Protein AF-0000000074539213 (afdb_homodimer)

Nearest PDB structures (foldseek):
  5j7n-assembly1_A  TM=8.315E-01  e=1.040E-08  Xylella fastidiosa 9a5c
  3guf-assembly1_B  TM=8.789E-01  e=8.972E-08  Xanthomonas citri
  1shs-assembly1_A  TM=7.987E-01  e=1.273E-06  Methanocaldococcus jannaschii
  5ds1-assembly1_A-2  TM=7.779E-01  e=3.774E-07  Pisum sativum
  6ewn-assembly2_B  TM=7.941E-01  e=5.356E-06  Thermostichus vulcanus

Organism: Archaeoglobus fulgidus (strain ATCC 49558 / DSM 4304 / JCM 9628 / NBRC 100126 / VC-16) (NCBI:txid224325)

Sequence (280 aa):
MGMLIDPFEELRRMQERFNRLLEEFGRFPEVKEFRVTMPVDVIDEGEQIRVVADLPGFSKEDLEIYFEDGDLVIKAEKKEEFEEKKGEYLRRERRMGKVYRRIALPAGLDIDAVKAKYNNGVLEITIPKLKKDRKAVQIEMGMLIDPFEELRRMQERFNRLLEEFGRFPEVKEFRVTMPVDVIDEGEQIRVVADLPGFSKEDLEIYFEDGDLVIKAEKKEEFEEKKGEYLRRERRMGKVYRRIALPAGLDIDAVKAKYNNGVLEITIPKLKKDRKAVQIE

Foldseek 3Di:
DPPPPPVVVVVVVVVVVVVVVVVVCVVPVVCPPVPVQKDWDWDDPPFKIKIKIFAPPFDPVQWDWDDDPQKTKIKGADPDDPPPPDDDDPDDDHDDGIDIDIGHDDPQWDVVPKDWDDDNRMIMIMIGGHDPPPPPPPDD/DPPPPPVVVVVVVVVVVVVVVVVVCVVPVVCPPVPVQKDWDWDDPPFKIKIKIFAAPFDPVQWDWDDDPQKTKIKGADPDDPPPPDDDDPDDDHDDGIDIDIGHDDPQWDPVPKDWDDDNRMIMIMIGGHDPPPPPPPDD

Structure (mmCIF, N/CA/C/O backbone):
data_AF-0000000074539213-model_v1
#
loop_
_entity.id
_entity.type
_entity.pdbx_description
1 polymer 'Small heat shock protein (Hsp20-2)'
#
loop_
_atom_site.group_PDB
_atom_site.id
_atom_site.type_symbol
_atom_site.label_atom_id
_atom_site.label_alt_id
_atom_site.label_comp_id
_atom_site.label_asym_id
_atom_site.label_entity_id
_atom_site.label_seq_id
_atom_site.pdbx_PDB_ins_code
_atom_site.Cartn_x
_atom_site.Cartn_y
_atom_site.Cartn_z
_atom_site.occupancy
_atom_site.B_iso_or_equiv
_atom_site.auth_seq_id
_atom_site.auth_comp_id
_atom_site.auth_asym_id
_atom_site.auth_atom_id
_atom_site.pdbx_PDB_model_num
ATOM 1 N N . MET A 1 1 ? 7.098 42.688 6.418 1 35.53 1 MET A N 1
ATOM 2 C CA . MET A 1 1 ? 8.055 42.156 7.391 1 35.53 1 MET A CA 1
ATOM 3 C C . MET A 1 1 ? 8.203 40.656 7.23 1 35.53 1 MET A C 1
ATOM 5 O O . MET A 1 1 ? 7.219 39.906 7.31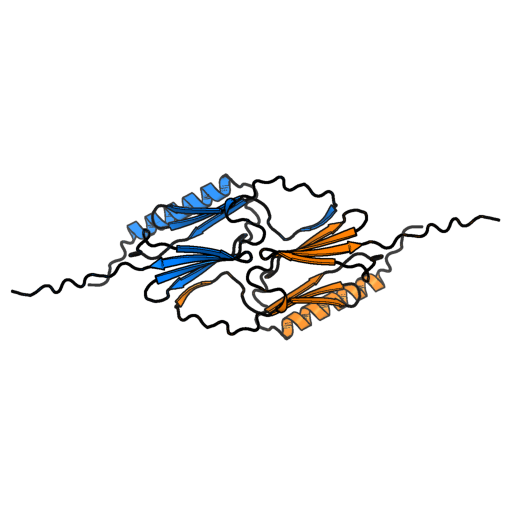2 1 35.53 1 MET A O 1
ATOM 9 N N . GLY A 1 2 ? 9.141 40.062 6.465 1 44.94 2 GLY A N 1
ATOM 10 C CA . GLY A 1 2 ? 9.398 38.719 5.93 1 44.94 2 GLY A CA 1
ATOM 11 C C . GLY A 1 2 ? 9.547 37.688 7.004 1 44.94 2 GLY A C 1
ATOM 12 O O . GLY A 1 2 ? 10.117 37.938 8.062 1 44.94 2 GLY A O 1
ATOM 13 N N . MET A 1 3 ? 8.539 36.906 7.328 1 47.91 3 MET A N 1
ATOM 14 C CA . MET A 1 3 ? 8.625 35.938 8.406 1 47.91 3 MET A CA 1
ATOM 15 C C . MET A 1 3 ? 10.023 35.344 8.477 1 47.91 3 MET A C 1
ATOM 17 O O . MET A 1 3 ? 10.484 34.719 7.523 1 47.91 3 MET A O 1
ATOM 21 N N . LEU A 1 4 ? 10.953 36.031 9.086 1 52.88 4 LEU A N 1
ATOM 22 C CA . LEU A 1 4 ? 12.336 35.656 9.359 1 52.88 4 LEU A CA 1
ATOM 23 C C . LEU A 1 4 ? 12.414 34.25 9.969 1 52.88 4 LEU A C 1
ATOM 25 O O . LEU A 1 4 ? 11.859 34 11.039 1 52.88 4 LEU A O 1
ATOM 29 N N . ILE A 1 5 ? 12.422 33.281 9.164 1 59.69 5 ILE A N 1
ATOM 30 C CA . ILE A 1 5 ? 12.672 31.906 9.562 1 59.69 5 ILE A CA 1
ATOM 31 C C . ILE A 1 5 ? 13.945 31.828 10.406 1 59.69 5 ILE A C 1
ATOM 33 O O . ILE A 1 5 ? 14.992 32.344 9.992 1 59.69 5 ILE A O 1
ATOM 37 N N . ASP A 1 6 ? 13.828 31.812 11.734 1 65.38 6 ASP A N 1
ATOM 38 C CA . ASP A 1 6 ? 14.93 31.609 12.664 1 65.38 6 ASP A CA 1
ATOM 39 C C . ASP A 1 6 ? 15.75 30.375 12.305 1 65.38 6 ASP A C 1
ATOM 41 O O . ASP A 1 6 ? 15.258 29.25 12.406 1 65.38 6 ASP A O 1
ATOM 45 N N . PRO A 1 7 ? 16.859 30.688 11.617 1 73.69 7 PRO A N 1
ATOM 46 C CA . PRO A 1 7 ? 17.688 29.594 11.125 1 73.69 7 PRO A CA 1
ATOM 47 C C . PRO A 1 7 ? 18.062 28.594 12.219 1 73.69 7 PRO A C 1
ATOM 49 O O . PRO A 1 7 ? 18.188 27.391 11.953 1 73.69 7 PRO A O 1
ATOM 52 N N . PHE A 1 8 ? 18.219 29.109 13.383 1 71.31 8 PHE A N 1
ATOM 53 C CA . PHE A 1 8 ? 18.562 28.234 14.484 1 71.31 8 PHE A CA 1
ATOM 54 C C . PHE A 1 8 ? 17.391 27.312 14.852 1 71.31 8 PHE A C 1
ATOM 56 O O . PHE A 1 8 ? 17.594 26.156 15.211 1 71.31 8 PHE A O 1
ATOM 63 N N . GLU A 1 9 ? 16.203 27.859 14.742 1 71.56 9 GLU A N 1
ATOM 64 C CA . GLU A 1 9 ? 15.016 27.031 15 1 71.56 9 GLU A CA 1
ATOM 65 C C . GLU A 1 9 ? 14.844 25.969 13.922 1 71.56 9 GLU A C 1
ATOM 67 O O . GLU A 1 9 ? 14.477 24.828 14.219 1 71.56 9 GLU A O 1
ATOM 72 N N . GLU A 1 10 ? 15.227 26.375 12.789 1 66.25 10 GLU A N 1
ATOM 73 C CA . GLU A 1 10 ? 15.148 25.422 11.695 1 66.25 10 GLU A CA 1
ATOM 74 C C . GLU A 1 10 ? 16.203 24.328 11.836 1 66.25 10 GLU A C 1
ATOM 76 O O . GLU A 1 10 ? 15.938 23.156 11.578 1 66.25 10 GLU A O 1
ATOM 81 N N . LEU A 1 11 ? 17.344 24.766 12.25 1 70.62 11 LEU A N 1
ATOM 82 C CA . LEU A 1 11 ? 18.422 23.828 12.484 1 70.62 11 LEU A CA 1
ATOM 83 C C . LEU A 1 11 ? 18.062 22.875 13.617 1 70.62 11 LEU A C 1
ATOM 85 O O . LEU A 1 11 ? 18.328 21.672 13.523 1 70.62 11 LEU A O 1
ATOM 89 N N . ARG A 1 12 ? 17.531 23.422 14.672 1 72.75 12 ARG A N 1
ATOM 90 C CA . ARG A 1 12 ? 17.094 22.594 15.797 1 72.75 12 ARG A CA 1
ATOM 91 C C . ARG A 1 12 ? 16.031 21.594 15.375 1 72.75 12 ARG A C 1
ATOM 93 O O . ARG A 1 12 ? 16.094 20.422 15.75 1 72.75 12 ARG A O 1
ATOM 100 N N . ARG A 1 13 ? 15.172 22.047 14.562 1 68.81 13 ARG A N 1
ATOM 101 C CA . ARG A 1 13 ? 14.109 21.172 14.07 1 68.81 13 ARG A CA 1
ATOM 102 C C . ARG A 1 13 ? 14.672 20.078 13.188 1 68.81 13 ARG A C 1
ATOM 104 O O . ARG A 1 13 ? 14.242 18.922 13.258 1 68.81 13 ARG A O 1
ATOM 111 N N . MET A 1 14 ? 15.68 20.453 12.453 1 66.38 14 MET A N 1
ATOM 112 C CA . MET A 1 14 ? 16.344 19.484 11.594 1 66.38 14 MET A CA 1
ATOM 113 C C . MET A 1 14 ? 17.094 18.438 12.422 1 66.38 14 MET A C 1
ATOM 115 O O . MET A 1 14 ? 17.031 17.25 12.133 1 66.38 14 MET A O 1
ATOM 119 N N . GLN A 1 15 ? 17.797 18.859 13.383 1 72.62 15 GLN A N 1
ATOM 120 C CA . GLN A 1 15 ? 18.531 17.969 14.266 1 72.62 15 GLN A CA 1
ATOM 121 C C . GLN A 1 15 ? 17.578 17.016 15 1 72.62 15 GLN A C 1
ATOM 123 O O . GLN A 1 15 ? 17.875 15.836 15.156 1 72.62 15 GLN A O 1
ATOM 128 N N . GLU A 1 16 ? 16.562 17.547 15.469 1 69.5 16 GLU A N 1
ATOM 129 C CA . GLU A 1 16 ? 15.562 16.719 16.141 1 69.5 16 GLU A CA 1
ATOM 130 C C . GLU A 1 16 ? 14.984 15.664 15.203 1 69.5 16 GLU A C 1
ATOM 132 O O . GLU A 1 16 ? 14.773 14.523 15.602 1 69.5 16 GLU A O 1
ATOM 137 N N . ARG A 1 17 ? 14.859 16.203 14.023 1 62.66 17 ARG A N 1
ATOM 138 C CA . ARG A 1 17 ? 14.391 15.258 13.016 1 62.66 17 ARG A CA 1
ATOM 139 C C . ARG A 1 17 ? 15.422 14.164 12.758 1 62.66 17 ARG A C 1
ATOM 141 O O . ARG A 1 17 ? 15.07 12.992 12.617 1 62.66 17 ARG A O 1
ATOM 148 N N . PHE A 1 18 ? 16.609 14.633 12.727 1 64.19 18 PHE A N 1
ATOM 149 C CA . PHE A 1 18 ? 17.719 13.695 12.516 1 64.19 18 PHE A CA 1
ATOM 150 C C . PHE A 1 18 ? 17.828 12.719 13.68 1 64.19 18 PHE A C 1
ATOM 152 O O . PHE A 1 18 ? 17.984 11.516 13.477 1 64.19 18 PHE A O 1
ATOM 159 N N . ASN A 1 19 ? 17.797 13.141 14.805 1 64.5 19 ASN A N 1
ATOM 160 C CA . ASN A 1 19 ? 17.859 12.297 15.984 1 64.5 19 ASN A CA 1
ATOM 161 C C . ASN A 1 19 ? 16.719 11.289 16.031 1 64.5 19 ASN A C 1
ATOM 163 O O . ASN A 1 19 ? 16.922 10.133 16.406 1 64.5 19 ASN A O 1
ATOM 167 N N . ARG A 1 20 ? 15.688 11.719 15.703 1 61.44 20 ARG A N 1
ATOM 168 C CA . ARG A 1 20 ? 14.523 10.844 15.672 1 61.44 20 ARG A CA 1
ATOM 169 C C . ARG A 1 20 ? 14.68 9.75 14.617 1 61.44 20 ARG A C 1
ATOM 171 O O . ARG A 1 20 ? 14.328 8.594 14.852 1 61.44 20 ARG A O 1
ATOM 178 N N . LEU A 1 21 ? 15.18 10.25 13.516 1 60.47 21 LEU A N 1
ATOM 179 C CA . LEU A 1 21 ? 15.477 9.289 12.461 1 60.47 21 LEU A CA 1
ATOM 180 C C . LEU A 1 21 ? 16.484 8.242 12.938 1 60.47 21 LEU A C 1
ATOM 182 O O . LEU A 1 21 ? 16.312 7.051 12.688 1 60.47 21 LEU A O 1
ATOM 186 N N . LEU A 1 22 ? 17.453 8.688 13.602 1 63.12 22 LEU A N 1
ATOM 187 C CA . LEU A 1 22 ? 18.469 7.785 14.125 1 63.12 22 LEU A CA 1
ATOM 188 C C . LEU A 1 22 ? 17.875 6.844 15.172 1 63.12 22 LEU A C 1
ATOM 190 O O . LEU A 1 22 ? 18.219 5.66 15.203 1 63.12 22 LEU A O 1
ATOM 194 N N . GLU A 1 23 ? 17.156 7.371 16.016 1 60.91 23 GLU A N 1
ATOM 195 C CA . GLU A 1 23 ? 16.469 6.559 17.031 1 60.91 23 GLU A CA 1
ATOM 196 C C . GLU A 1 23 ? 15.57 5.516 16.375 1 60.91 23 GLU A C 1
ATOM 198 O O . GLU A 1 23 ? 15.492 4.379 16.844 1 60.91 23 GLU A O 1
ATOM 203 N N . GLU A 1 24 ? 14.914 6.016 15.453 1 54.91 24 GLU A N 1
ATOM 204 C CA . GLU A 1 24 ? 14.047 5.113 14.703 1 54.91 24 GLU A CA 1
ATOM 205 C C . GLU A 1 24 ? 14.859 4.047 13.977 1 54.91 24 GLU A C 1
ATOM 207 O O . GLU A 1 24 ? 14.461 2.881 13.93 1 54.91 24 GLU A O 1
ATOM 212 N N . PHE A 1 25 ? 15.93 4.543 13.508 1 56.69 25 PHE A N 1
ATOM 213 C CA . PHE A 1 25 ? 16.859 3.625 12.859 1 56.69 25 PHE A CA 1
ATOM 214 C C . PHE A 1 25 ? 17.438 2.645 13.867 1 56.69 25 PHE A C 1
ATOM 216 O O . PHE A 1 25 ? 17.703 1.488 13.531 1 56.69 25 PHE A O 1
ATOM 223 N N . GLY A 1 26 ? 17.844 3.025 14.938 1 54.72 26 GLY A N 1
ATOM 224 C CA . GLY A 1 26 ? 18.391 2.172 15.977 1 54.72 26 GLY A CA 1
ATOM 225 C C . GLY A 1 26 ? 17.406 1.161 16.516 1 54.72 26 GLY A C 1
ATOM 226 O O . GLY A 1 26 ? 17.781 0.072 16.953 1 54.72 26 GLY A O 1
ATOM 227 N N . ARG A 1 27 ? 16.281 1.523 16.844 1 49.78 27 ARG A N 1
ATOM 228 C CA . ARG A 1 27 ? 15.273 0.641 17.438 1 49.78 27 ARG A CA 1
ATOM 229 C C . ARG A 1 27 ? 14.797 -0.386 16.406 1 49.78 27 ARG A C 1
ATOM 231 O O . ARG A 1 27 ? 14.266 -1.437 16.781 1 49.78 27 ARG A O 1
ATOM 238 N N . PHE A 1 28 ? 14.82 -0.038 15.141 1 44.22 28 PHE A N 1
ATOM 239 C CA . PHE A 1 28 ? 14.5 -1.002 14.094 1 44.22 28 PHE A CA 1
ATOM 240 C C . PHE A 1 28 ? 15.766 -1.434 13.352 1 44.22 28 PHE A C 1
ATOM 242 O O . PHE A 1 28 ? 16.188 -0.775 12.406 1 44.22 28 PHE A O 1
ATOM 249 N N . PRO A 1 29 ? 16.781 -2.016 13.922 1 45.41 29 PRO A N 1
ATOM 250 C CA . PRO A 1 29 ? 18 -2.426 13.227 1 45.41 29 PRO A CA 1
ATOM 251 C C . PRO A 1 29 ? 17.766 -2.764 11.758 1 45.41 29 PRO A C 1
ATOM 253 O O . PRO A 1 29 ? 18.656 -2.588 10.93 1 45.41 29 PRO A O 1
ATOM 256 N N . GLU A 1 30 ? 16.812 -3.639 11.461 1 42.28 30 GLU A N 1
ATOM 257 C CA . GLU A 1 30 ? 16.531 -4.09 10.102 1 42.28 30 GLU A CA 1
ATOM 258 C C . GLU A 1 30 ? 16.094 -2.928 9.211 1 42.28 30 GLU A C 1
ATOM 260 O O . GLU A 1 30 ? 15.453 -3.133 8.18 1 42.28 30 GLU A O 1
ATOM 265 N N . VAL A 1 31 ? 16.281 -1.769 9.531 1 41.34 31 VAL A N 1
ATOM 266 C CA . VAL A 1 31 ? 16.031 -0.526 8.805 1 41.34 31 VAL A CA 1
ATOM 267 C C . VAL A 1 31 ? 16.844 -0.51 7.508 1 41.34 31 VAL A C 1
ATOM 269 O O . VAL A 1 31 ? 16.953 0.529 6.855 1 41.34 31 VAL A O 1
ATOM 272 N N . LYS A 1 32 ? 17.828 -1.316 7.375 1 41.81 32 LYS A N 1
ATOM 273 C CA . LYS A 1 32 ? 18.578 -1.195 6.133 1 41.81 32 LYS A CA 1
ATOM 274 C C . LYS A 1 32 ? 17.672 -0.85 4.961 1 41.81 32 LYS A C 1
ATOM 276 O O . LYS A 1 32 ? 18.047 -0.083 4.074 1 41.81 32 LYS A O 1
ATOM 281 N N . GLU A 1 33 ? 16.766 -1.723 4.535 1 41.16 33 GLU A N 1
ATOM 282 C CA . GLU A 1 33 ? 15.945 -1.521 3.342 1 41.16 33 GLU A CA 1
ATOM 283 C C . GLU A 1 33 ? 14.68 -0.732 3.666 1 41.16 33 GLU A C 1
ATOM 285 O O . GLU A 1 33 ? 13.617 -1.316 3.869 1 41.16 33 GLU A O 1
ATOM 290 N N . PHE A 1 34 ? 14.758 0.286 4.465 1 39.94 34 PHE A N 1
ATOM 291 C CA . PHE A 1 34 ? 13.609 1.104 4.844 1 39.94 34 PHE A CA 1
ATOM 292 C C . PHE A 1 34 ? 12.789 1.482 3.617 1 39.94 34 PHE A C 1
ATOM 294 O O . PHE A 1 34 ? 13.039 2.508 2.984 1 39.94 34 PHE A O 1
ATOM 301 N N . ARG A 1 35 ? 12.57 0.675 2.738 1 47.62 35 ARG A N 1
ATOM 302 C CA . ARG A 1 35 ? 11.594 0.911 1.677 1 47.62 35 ARG A CA 1
ATOM 303 C C . ARG A 1 35 ? 10.305 1.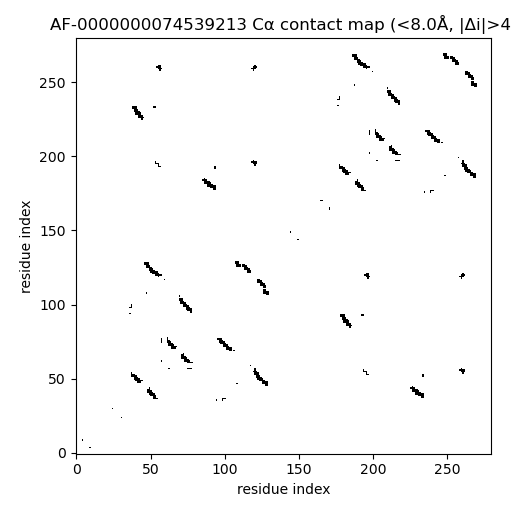492 2.238 1 47.62 35 ARG A C 1
ATOM 305 O O . ARG A 1 35 ? 9.867 1.114 3.33 1 47.62 35 ARG A O 1
ATOM 312 N N . VAL A 1 36 ? 10.102 2.76 2.047 1 49.56 36 VAL A N 1
ATOM 313 C CA . VAL A 1 36 ? 8.891 3.484 2.414 1 49.56 36 VAL A CA 1
ATOM 314 C C . VAL A 1 36 ? 7.703 2.521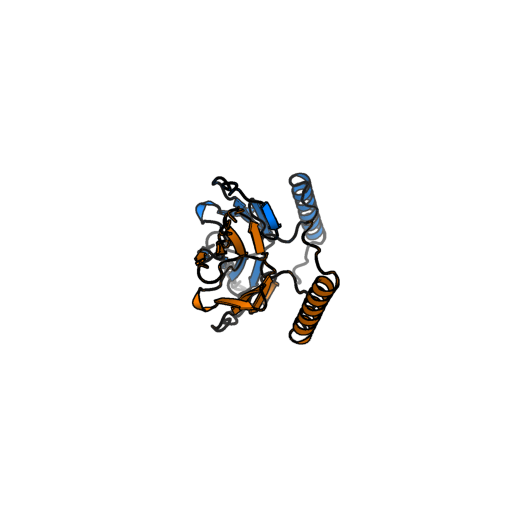 2.465 1 49.56 36 VAL A C 1
ATOM 316 O O . VAL A 1 36 ? 7.289 1.982 1.436 1 49.56 36 VAL A O 1
ATOM 319 N N . THR A 1 37 ? 7.371 2.014 3.721 1 69.62 37 THR A N 1
ATOM 320 C CA . THR A 1 37 ? 6.344 0.994 3.893 1 69.62 37 THR A CA 1
ATOM 321 C C . THR A 1 37 ? 4.949 1.614 3.82 1 69.62 37 THR A C 1
ATOM 323 O O . THR A 1 37 ? 3.982 0.941 3.461 1 69.62 37 THR A O 1
ATOM 326 N N . MET A 1 38 ? 4.863 2.93 4.031 1 89.06 38 MET A N 1
ATOM 327 C CA . MET A 1 38 ? 3.57 3.609 4 1 89.06 38 MET A CA 1
ATOM 328 C C . MET A 1 38 ? 3.648 4.891 3.176 1 89.06 38 MET A C 1
ATOM 330 O O . MET A 1 38 ? 3.955 5.961 3.709 1 89.06 38 MET A O 1
ATOM 334 N N . PRO A 1 39 ? 3.443 4.816 1.859 1 89.5 39 PRO A N 1
ATOM 335 C CA . PRO A 1 39 ? 3.451 6.043 1.057 1 89.5 39 PRO A CA 1
ATOM 336 C C . PRO A 1 39 ? 2.418 7.062 1.529 1 89.5 39 PRO A C 1
ATOM 338 O O . PRO A 1 39 ? 1.282 6.699 1.844 1 89.5 39 PRO A O 1
ATOM 341 N N . VAL A 1 40 ? 2.852 8.398 1.556 1 92.75 40 VAL A N 1
ATOM 342 C CA . VAL A 1 40 ? 1.988 9.445 2.088 1 92.75 40 VAL A CA 1
ATOM 343 C C . VAL A 1 40 ? 1.97 10.641 1.129 1 92.75 40 VAL A C 1
ATOM 345 O O . VAL A 1 40 ? 3.006 11.008 0.573 1 92.75 40 VAL A O 1
ATOM 348 N N . ASP A 1 41 ? 0.764 11.156 0.909 1 93.5 41 ASP A N 1
ATOM 349 C CA . ASP A 1 41 ? 0.603 12.461 0.275 1 93.5 41 ASP A CA 1
ATOM 350 C C . ASP A 1 41 ? 0.199 13.516 1.296 1 93.5 41 ASP A C 1
ATOM 352 O O . ASP A 1 41 ? -0.611 13.258 2.188 1 93.5 41 ASP A O 1
ATOM 356 N N . VAL A 1 42 ? 0.803 14.656 1.265 1 96.12 42 VAL A N 1
ATOM 357 C CA . VAL A 1 42 ? 0.369 15.844 1.996 1 96.12 42 VAL A CA 1
ATOM 358 C C . VAL A 1 42 ? -0.056 16.938 1.013 1 96.12 42 VAL A C 1
ATOM 360 O O . VAL A 1 42 ? 0.747 17.391 0.193 1 96.12 42 VAL A O 1
ATOM 363 N N . ILE A 1 43 ? -1.305 17.359 1.146 1 95.88 43 ILE A N 1
ATOM 364 C CA . ILE A 1 43 ? -1.88 18.266 0.154 1 95.88 43 ILE A CA 1
ATOM 365 C C . ILE A 1 43 ? -2.441 19.5 0.847 1 95.88 43 ILE A C 1
ATOM 367 O O . ILE A 1 43 ? -3.238 19.391 1.781 1 95.88 43 ILE A O 1
ATOM 371 N N . ASP A 1 44 ? -1.982 20.672 0.454 1 96.5 44 ASP A N 1
ATOM 372 C CA . ASP A 1 44 ? -2.559 21.938 0.901 1 96.5 44 ASP A CA 1
ATOM 373 C C . ASP A 1 44 ? -3.773 22.312 0.059 1 96.5 44 ASP A C 1
ATOM 375 O O . ASP A 1 44 ? -3.639 22.641 -1.119 1 96.5 44 ASP A O 1
ATOM 379 N N . GLU A 1 45 ? -4.906 22.344 0.681 1 95.06 45 GLU A N 1
ATOM 380 C CA . GLU A 1 45 ? -6.145 22.609 -0.044 1 95.06 45 GLU A CA 1
ATOM 381 C C . GLU A 1 45 ? -6.672 24 0.276 1 95.06 45 GLU A C 1
ATOM 383 O O . GLU A 1 45 ? -7.879 24.25 0.206 1 95.06 45 GLU A O 1
ATOM 388 N N . GLY A 1 46 ? -5.824 24.859 0.634 1 93 46 GLY A N 1
ATOM 389 C CA . GLY A 1 46 ? -6.195 26.219 0.954 1 93 46 GLY A CA 1
ATOM 390 C C . GLY A 1 46 ? -6.695 26.391 2.377 1 93 46 GLY A C 1
ATOM 391 O O . GLY A 1 46 ? -5.93 26.766 3.27 1 93 46 GLY A O 1
ATOM 392 N N . GLU A 1 47 ? -7.867 25.828 2.646 1 94.44 47 GLU A N 1
ATOM 393 C CA . GLU A 1 47 ? -8.453 26 3.969 1 94.44 47 GLU A CA 1
ATOM 394 C C . GLU A 1 47 ? -8.086 24.844 4.898 1 94.44 47 GLU A C 1
ATOM 396 O O . GLU A 1 47 ? -8.359 24.906 6.098 1 94.44 47 GLU A O 1
ATOM 401 N N . GLN A 1 48 ? -7.48 23.891 4.344 1 96.81 48 GLN A N 1
ATOM 402 C CA . GLN A 1 48 ? -7.117 22.734 5.152 1 96.81 48 GLN A CA 1
ATOM 403 C C . GLN A 1 48 ? -5.941 21.984 4.535 1 96.81 48 GLN A C 1
ATOM 405 O O . GLN A 1 48 ? -5.629 22.156 3.355 1 96.81 48 GLN A O 1
ATOM 410 N N . ILE A 1 49 ? -5.301 21.172 5.34 1 97.06 49 ILE A N 1
ATOM 411 C CA . ILE A 1 49 ? -4.301 20.203 4.898 1 97.06 49 ILE A CA 1
ATOM 412 C C . ILE A 1 49 ? -4.91 18.812 4.871 1 97.06 49 ILE A C 1
ATOM 414 O O . ILE A 1 49 ? -5.605 18.406 5.809 1 97.06 49 ILE A O 1
ATOM 418 N N . ARG A 1 50 ? -4.676 18.141 3.742 1 97.5 50 ARG A N 1
ATOM 419 C CA . ARG A 1 50 ? -5.113 16.75 3.621 1 97.5 50 ARG A CA 1
ATOM 420 C C . ARG A 1 50 ? -3.922 15.797 3.539 1 97.5 50 ARG A C 1
ATOM 422 O O . ARG A 1 50 ? -3.018 16 2.727 1 97.5 50 ARG A O 1
ATOM 429 N N . VAL A 1 51 ? -3.92 14.852 4.445 1 97 51 VAL A N 1
ATOM 430 C CA . VAL A 1 51 ? -2.904 13.805 4.449 1 97 51 VAL A CA 1
ATOM 431 C C . VAL A 1 51 ? -3.531 12.477 4.043 1 97 51 VAL A C 1
ATOM 433 O O . VAL A 1 51 ? -4.547 12.062 4.609 1 97 51 VAL A O 1
ATOM 436 N N . VAL A 1 52 ? -2.934 11.867 3.004 1 96.12 52 VAL A N 1
ATOM 437 C CA . VAL A 1 52 ? -3.436 10.586 2.525 1 96.12 52 VAL A CA 1
ATOM 438 C C . VAL A 1 52 ? -2.328 9.539 2.602 1 96.12 52 VAL A C 1
ATOM 440 O O . VAL A 1 52 ? -1.226 9.75 2.09 1 96.12 52 VAL A O 1
ATOM 443 N N . ALA A 1 53 ? -2.598 8.383 3.264 1 94.62 53 ALA A N 1
ATOM 444 C CA . ALA A 1 53 ? -1.604 7.328 3.451 1 94.62 53 ALA A CA 1
ATOM 445 C C . ALA A 1 53 ? -2.139 5.977 2.982 1 94.62 53 ALA A C 1
ATOM 447 O O . ALA A 1 53 ? -3.301 5.645 3.227 1 94.62 53 ALA A O 1
ATOM 448 N N . ASP A 1 54 ? -1.268 5.285 2.33 1 92.69 54 ASP A N 1
ATOM 449 C CA . ASP A 1 54 ? -1.606 3.918 1.948 1 92.69 54 ASP A CA 1
ATOM 450 C C . ASP A 1 54 ? -1.293 2.938 3.076 1 92.69 54 ASP A C 1
ATOM 452 O O . ASP A 1 54 ? -0.136 2.791 3.477 1 92.69 54 ASP A O 1
ATOM 456 N N . LEU A 1 55 ? -2.357 2.223 3.57 1 93 55 LEU A N 1
ATOM 457 C CA . LEU A 1 55 ? -2.232 1.239 4.641 1 93 55 LEU A CA 1
ATOM 458 C C . LEU A 1 55 ? -3.084 0.008 4.348 1 93 55 LEU A C 1
ATOM 460 O O . LEU A 1 55 ? -3.992 -0.32 5.117 1 93 55 LEU A O 1
ATOM 464 N N . PRO A 1 56 ? -2.756 -0.637 3.346 1 93.31 56 PRO A N 1
ATOM 465 C CA . PRO A 1 56 ? -3.566 -1.81 3.01 1 93.31 56 PRO A CA 1
ATOM 466 C C . PRO A 1 56 ? -3.434 -2.932 4.039 1 93.31 56 PRO A C 1
ATOM 468 O O . PRO A 1 56 ? -2.336 -3.191 4.535 1 93.31 56 PRO A O 1
ATOM 471 N N . GLY A 1 57 ? -4.527 -3.609 4.355 1 91.44 57 GLY A N 1
ATOM 472 C CA . GLY A 1 57 ? -4.512 -4.824 5.156 1 91.44 57 GLY A CA 1
ATOM 473 C C . GLY A 1 57 ? -4.66 -4.559 6.641 1 91.44 57 GLY A C 1
ATOM 474 O O . GLY A 1 57 ? -4.719 -5.492 7.441 1 91.44 57 GLY A O 1
ATOM 475 N N . PHE A 1 58 ? -4.699 -3.293 7.004 1 91.12 58 PHE A N 1
ATOM 476 C CA . PHE A 1 58 ? -4.918 -2.938 8.398 1 91.12 58 PHE A CA 1
ATOM 477 C C . PHE A 1 58 ? -6.391 -2.664 8.672 1 91.12 58 PHE A C 1
ATOM 479 O O . PHE A 1 58 ? -7.164 -2.439 7.734 1 91.12 58 PHE A O 1
ATOM 486 N N . SER A 1 59 ? -6.754 -2.805 9.93 1 91.81 59 SER A N 1
ATOM 487 C CA . SER A 1 59 ? -8.062 -2.35 10.375 1 91.81 59 SER A CA 1
ATOM 488 C C . SER A 1 59 ? -7.965 -1.046 11.156 1 91.81 59 SER A C 1
ATOM 490 O O . SER A 1 59 ? -6.863 -0.611 11.508 1 91.81 59 SER A O 1
ATOM 492 N N . LYS A 1 60 ? -9.102 -0.442 11.352 1 93.81 60 LYS A N 1
ATOM 493 C CA . LYS A 1 60 ? -9.125 0.817 12.094 1 93.81 60 LYS A CA 1
ATOM 494 C C . LYS A 1 60 ? -8.531 0.646 13.484 1 93.81 60 LYS A C 1
ATOM 496 O O . LYS A 1 60 ? -7.852 1.545 13.992 1 93.81 60 LYS A O 1
ATOM 501 N N . GLU A 1 61 ? -8.734 -0.51 14.07 1 92.56 61 GLU A N 1
ATOM 502 C CA . GLU A 1 61 ? -8.281 -0.768 15.43 1 92.56 61 GLU A CA 1
ATOM 503 C C . GLU A 1 61 ? -6.762 -0.917 15.477 1 92.56 61 GLU A C 1
ATOM 505 O O . GLU A 1 61 ? -6.156 -0.829 16.547 1 92.56 61 GLU A O 1
ATOM 510 N N . ASP A 1 62 ? -6.152 -1.144 14.281 1 92 62 ASP A N 1
ATOM 511 C CA . ASP A 1 62 ? -4.707 -1.317 14.203 1 92 62 ASP A CA 1
ATOM 512 C C . ASP A 1 62 ? -3.99 0.032 14.18 1 92 62 ASP A C 1
ATOM 514 O O . ASP A 1 62 ? -2.766 0.094 14.297 1 92 62 ASP A O 1
ATOM 518 N N . LEU A 1 63 ? -4.777 1.089 14.031 1 94.5 63 LEU A N 1
ATOM 519 C CA . LEU A 1 63 ? -4.188 2.387 13.719 1 94.5 63 LEU A CA 1
ATOM 520 C C . LEU A 1 63 ? -4.121 3.266 14.961 1 94.5 63 LEU A C 1
ATOM 522 O O . LEU A 1 63 ? -5.059 3.283 15.766 1 94.5 63 LEU A O 1
ATOM 526 N N . GLU A 1 64 ? -2.994 3.91 15.148 1 95.88 64 GLU A N 1
ATOM 527 C CA . GLU A 1 64 ? -2.791 4.98 16.125 1 95.88 64 GLU A CA 1
ATOM 528 C C . GLU A 1 64 ? -2.324 6.262 15.438 1 95.88 64 GLU A C 1
ATOM 530 O O . GLU A 1 64 ? -1.296 6.27 14.758 1 95.88 64 GLU A O 1
ATOM 535 N N . ILE A 1 65 ? -3.115 7.316 15.617 1 97.44 65 ILE A N 1
ATOM 536 C CA . ILE A 1 65 ? -2.824 8.602 14.984 1 97.44 65 ILE A CA 1
ATOM 537 C C . ILE A 1 65 ? -2.795 9.703 16.047 1 97.44 65 ILE A C 1
ATOM 539 O O . ILE A 1 65 ? -3.758 9.875 16.797 1 97.44 65 ILE A O 1
ATOM 543 N N . TYR A 1 66 ? -1.751 10.445 16.109 1 97.19 66 TYR A N 1
ATOM 544 C CA . TYR A 1 66 ? -1.679 11.539 17.078 1 97.19 66 TYR A CA 1
ATOM 545 C C . TYR A 1 66 ? -0.702 12.609 16.609 1 97.19 66 TYR A C 1
ATOM 547 O O . TYR A 1 66 ? 0.018 12.422 15.633 1 97.19 66 TYR A O 1
ATOM 555 N N . PHE A 1 67 ? -0.799 13.703 17.25 1 96.31 67 PHE A N 1
ATOM 556 C CA . PHE A 1 67 ? 0.125 14.797 16.984 1 96.31 67 PHE A CA 1
ATOM 557 C C . PHE A 1 67 ? 1.199 14.883 18.062 1 96.31 67 PHE A C 1
ATOM 559 O O . PHE A 1 67 ? 0.911 14.711 19.25 1 96.31 67 PHE A O 1
ATOM 566 N N . GLU A 1 68 ? 2.428 15.141 17.562 1 93.12 68 GLU A N 1
ATOM 567 C CA . GLU A 1 68 ? 3.551 15.32 18.484 1 93.12 68 GLU A CA 1
ATOM 568 C C . GLU A 1 68 ? 4.531 16.359 17.953 1 93.12 68 GLU A C 1
ATOM 570 O O . GLU A 1 68 ? 5.082 16.203 16.859 1 93.12 68 GLU A O 1
ATOM 575 N N . ASP A 1 69 ? 4.715 17.406 18.781 1 88.69 69 ASP A N 1
ATOM 576 C CA . ASP A 1 69 ? 5.656 18.469 18.453 1 88.69 69 ASP A CA 1
ATOM 577 C C . ASP A 1 69 ? 5.363 19.047 17.078 1 88.69 69 ASP A C 1
ATOM 579 O O . ASP A 1 69 ? 6.281 19.25 16.281 1 88.69 69 ASP A O 1
ATOM 583 N N . GLY A 1 70 ? 4.113 19.172 16.703 1 90.19 70 GLY A N 1
ATOM 584 C CA . GLY A 1 70 ? 3.713 19.797 15.453 1 90.19 70 GLY A CA 1
ATOM 585 C C . GLY A 1 70 ? 3.701 18.828 14.281 1 90.19 70 GLY A C 1
ATOM 586 O O . GLY A 1 70 ? 3.305 19.188 13.172 1 90.19 70 GLY A O 1
ATOM 587 N N . ASP A 1 71 ? 4.09 17.625 14.586 1 94.88 71 ASP A N 1
ATOM 588 C CA . ASP A 1 71 ? 4.102 16.609 13.539 1 94.88 71 ASP A CA 1
ATOM 589 C C . ASP A 1 71 ? 2.9 15.672 13.672 1 94.88 71 ASP A C 1
ATOM 591 O O . ASP A 1 71 ? 2.398 15.453 14.773 1 94.88 71 ASP A O 1
ATOM 595 N N . LEU A 1 72 ? 2.459 15.227 12.547 1 97.31 72 LEU A N 1
ATOM 596 C CA . LEU A 1 72 ? 1.471 14.156 12.547 1 97.31 72 LEU A CA 1
ATOM 597 C C . LEU A 1 72 ? 2.152 12.789 12.586 1 97.31 72 LEU A C 1
ATOM 599 O O . LEU A 1 72 ? 3.021 12.5 11.758 1 97.31 72 LEU A O 1
ATOM 603 N N . VAL A 1 73 ? 1.79 12 13.547 1 96.12 73 VAL A N 1
ATOM 604 C CA . VAL A 1 73 ? 2.369 10.664 13.672 1 96.12 73 VAL A CA 1
ATOM 605 C C . VAL A 1 73 ? 1.311 9.609 13.367 1 96.12 73 VAL A C 1
ATOM 607 O O . VAL A 1 73 ? 0.198 9.664 13.891 1 96.12 73 VAL A O 1
ATOM 610 N N . ILE A 1 74 ? 1.673 8.719 12.477 1 95.69 74 ILE A N 1
ATOM 611 C CA . ILE A 1 74 ? 0.811 7.59 12.141 1 95.69 74 ILE A CA 1
ATOM 612 C C . ILE A 1 74 ? 1.536 6.281 12.438 1 95.69 74 ILE A C 1
ATOM 614 O O . ILE A 1 74 ? 2.637 6.043 11.938 1 95.69 74 ILE A O 1
ATOM 618 N N . LYS A 1 75 ? 0.855 5.484 13.305 1 92.5 75 LYS A N 1
ATOM 619 C CA . LYS A 1 75 ? 1.344 4.148 13.633 1 92.5 75 LYS A CA 1
ATOM 620 C C . LYS A 1 75 ? 0.287 3.088 13.336 1 92.5 75 LYS A C 1
ATOM 622 O O . LYS A 1 75 ? -0.898 3.295 13.602 1 92.5 75 LYS A O 1
ATOM 627 N N . ALA A 1 76 ? 0.74 2.037 12.75 1 91 76 ALA A N 1
ATOM 628 C CA . ALA A 1 76 ? -0.145 0.892 12.555 1 91 76 ALA A CA 1
ATOM 629 C C . ALA A 1 76 ? 0.554 -0.412 12.93 1 91 76 ALA A C 1
ATOM 631 O O . ALA A 1 76 ? 1.725 -0.613 12.602 1 91 76 ALA A O 1
ATOM 632 N N . GLU A 1 77 ? -0.152 -1.229 13.68 1 87.69 77 GLU A N 1
ATOM 633 C CA . GLU A 1 77 ? 0.397 -2.518 14.086 1 87.69 77 GLU A CA 1
ATOM 634 C C . GLU A 1 77 ? -0.667 -3.611 14.039 1 87.69 77 GLU A C 1
ATOM 636 O O . GLU A 1 77 ? -1.732 -3.473 14.648 1 87.69 77 GLU A O 1
ATOM 641 N N . LYS A 1 78 ? -0.378 -4.594 13.164 1 80.25 78 LYS A N 1
ATOM 642 C CA . LYS A 1 78 ? -1.315 -5.711 13.133 1 80.25 78 LYS A CA 1
ATOM 643 C C . LYS A 1 78 ? -1.198 -6.562 14.398 1 80.25 78 LYS A C 1
ATOM 645 O O . LYS A 1 78 ? -0.094 -6.926 14.805 1 80.25 78 LYS A O 1
ATOM 650 N N . LYS A 1 79 ? -2.219 -6.484 15.281 1 63.41 79 LYS A N 1
ATOM 651 C CA . LYS A 1 79 ? -2.207 -7.273 16.516 1 63.41 79 LYS A CA 1
ATOM 652 C C . LYS A 1 79 ? -2.295 -8.766 16.203 1 63.41 79 LYS A C 1
ATOM 654 O O . LYS A 1 79 ? -1.766 -9.594 16.953 1 63.41 79 LYS A O 1
ATOM 659 N N . GLU A 1 80 ? -3.342 -9.023 15.516 1 55.72 80 GLU A N 1
ATOM 660 C CA . GLU A 1 80 ? -3.598 -10.453 15.383 1 55.72 80 GLU A CA 1
ATOM 661 C C . GLU A 1 80 ? -2.463 -11.148 14.633 1 55.72 80 GLU A C 1
ATOM 663 O O . GLU A 1 80 ? -1.757 -10.516 13.844 1 55.72 80 GLU A O 1
ATOM 668 N N . GLU A 1 81 ? -2.211 -12.367 15.148 1 49.38 81 GLU A N 1
ATOM 669 C CA . GLU A 1 81 ? -1.241 -13.414 14.836 1 49.38 81 GLU A CA 1
ATOM 670 C C . GLU A 1 81 ? -1.068 -13.57 13.328 1 49.38 81 GLU A C 1
ATOM 672 O O . GLU A 1 81 ? -2.051 -13.711 12.594 1 49.38 81 GLU A O 1
ATOM 677 N N . PHE A 1 82 ? -0.191 -12.672 12.742 1 47.78 82 PHE A N 1
ATOM 678 C CA . PHE A 1 82 ? 0.197 -13.234 11.453 1 47.78 82 PHE A CA 1
ATOM 679 C C . PHE A 1 82 ? -0.014 -14.742 11.438 1 47.78 82 PHE A C 1
ATOM 681 O O . PHE A 1 82 ? 0.583 -15.469 12.234 1 47.78 82 PHE A O 1
ATOM 688 N N . GLU A 1 83 ? -1.114 -15.109 11.586 1 45.94 83 GLU A N 1
ATOM 689 C CA . GLU A 1 83 ? -1.088 -16.547 11.344 1 45.94 83 GLU A CA 1
ATOM 690 C C . GLU A 1 83 ? -0.02 -16.922 10.32 1 45.94 83 GLU A C 1
ATOM 692 O O . GLU A 1 83 ? -0.019 -16.406 9.203 1 45.94 83 GLU A O 1
ATOM 697 N N . GLU A 1 84 ? 1.132 -16.938 10.75 1 48.66 84 GLU A N 1
ATOM 698 C CA . GLU A 1 84 ? 2.137 -17.641 9.945 1 48.66 84 GLU A CA 1
ATOM 699 C C . GLU A 1 84 ? 1.482 -18.562 8.922 1 48.66 84 GLU A C 1
ATOM 701 O O . GLU A 1 84 ? 1.05 -19.656 9.25 1 48.66 84 GLU A O 1
ATOM 706 N N . LYS A 1 85 ? 0.561 -17.938 8.211 1 56.31 85 LYS A N 1
ATOM 707 C CA . LYS A 1 85 ? 0.13 -18.953 7.27 1 56.31 85 LYS A CA 1
ATOM 708 C C . LYS A 1 85 ? 1.322 -19.734 6.719 1 56.31 85 LYS A C 1
ATOM 710 O O . LYS A 1 85 ? 2.385 -19.156 6.473 1 56.31 85 LYS A O 1
ATOM 715 N N . LYS A 1 86 ? 1.347 -20.953 6.934 1 66.25 86 LYS A N 1
ATOM 716 C CA . LYS A 1 86 ? 2.242 -22.031 6.52 1 66.25 86 LYS A CA 1
ATOM 717 C C . LYS A 1 86 ? 2.498 -21.984 5.016 1 66.25 86 LYS A C 1
ATOM 719 O O . LYS A 1 86 ? 1.588 -21.688 4.234 1 66.25 86 LYS A O 1
ATOM 724 N N . GLY A 1 87 ? 3.639 -21.562 4.633 1 86.19 87 GLY A N 1
ATOM 725 C CA . GLY A 1 87 ? 4.062 -21.719 3.252 1 86.19 87 GLY A CA 1
ATOM 726 C C . GLY A 1 87 ? 5.418 -21.109 2.965 1 86.19 87 GLY A C 1
ATOM 727 O O . GLY A 1 87 ? 5.988 -20.422 3.82 1 86.19 87 GLY A O 1
ATOM 728 N N . GLU A 1 88 ? 5.938 -21.469 1.909 1 91.94 88 GLU A N 1
ATOM 729 C CA . GLU A 1 88 ? 7.219 -20.969 1.436 1 91.94 88 GLU A CA 1
ATOM 730 C C . GLU A 1 88 ? 7.035 -19.719 0.57 1 91.94 88 GLU A C 1
ATOM 732 O O . GLU A 1 88 ? 6.328 -19.766 -0.438 1 91.94 88 GLU A O 1
ATOM 737 N N . TYR A 1 89 ? 7.676 -18.641 0.993 1 92 89 TYR A N 1
ATOM 738 C CA . TYR A 1 89 ? 7.625 -17.438 0.177 1 92 89 TYR A CA 1
ATOM 739 C C . TYR A 1 89 ? 8.531 -17.562 -1.042 1 92 89 TYR A C 1
ATOM 741 O O . TYR 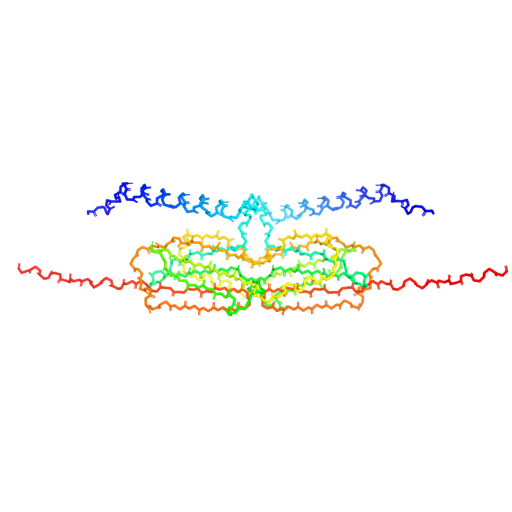A 1 89 ? 9.758 -17.641 -0.909 1 92 89 TYR A O 1
ATOM 749 N N . LEU A 1 90 ? 7.863 -17.594 -2.137 1 93.62 90 LEU A N 1
ATOM 750 C CA . LEU A 1 90 ? 8.625 -17.578 -3.381 1 93.62 90 LEU A CA 1
ATOM 751 C C . LEU A 1 90 ? 9.031 -16.141 -3.75 1 93.62 90 LEU A C 1
ATOM 753 O O . LEU A 1 90 ? 10.039 -15.938 -4.422 1 93.62 90 LEU A O 1
ATOM 757 N N . ARG A 1 91 ? 8.219 -15.164 -3.383 1 91.81 91 ARG A N 1
ATOM 758 C CA . ARG A 1 91 ? 8.43 -13.727 -3.516 1 91.81 91 ARG A CA 1
ATOM 759 C C . ARG A 1 91 ? 7.809 -12.969 -2.348 1 91.81 91 ARG A C 1
ATOM 761 O O . ARG A 1 91 ? 6.668 -13.242 -1.962 1 91.81 91 ARG A O 1
ATOM 768 N N . ARG A 1 92 ? 8.547 -12.039 -1.77 1 89.25 92 ARG A N 1
ATOM 769 C CA . ARG A 1 92 ? 8.078 -11.273 -0.619 1 89.25 92 ARG A CA 1
ATOM 770 C C . ARG A 1 92 ? 8.391 -9.789 -0.786 1 89.25 92 ARG A C 1
ATOM 772 O O . ARG A 1 92 ? 9.531 -9.367 -0.626 1 89.25 92 ARG A O 1
ATOM 779 N N . GLU A 1 93 ? 7.289 -9.055 -1.116 1 87.38 93 GLU A N 1
ATOM 780 C CA . GLU A 1 93 ? 7.488 -7.629 -1.336 1 87.38 93 GLU A CA 1
ATOM 781 C C . GLU A 1 93 ? 6.711 -6.797 -0.319 1 87.38 93 GLU A C 1
ATOM 783 O O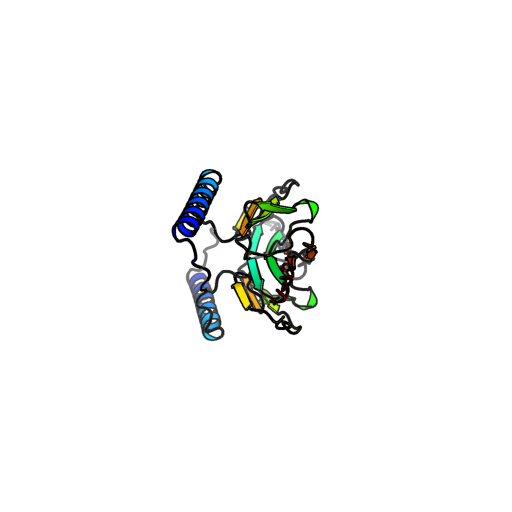 . GLU A 1 93 ? 6.996 -5.617 -0.124 1 87.38 93 GLU A O 1
ATOM 788 N N . ARG A 1 94 ? 5.625 -7.387 0.255 1 87.88 94 ARG A N 1
ATOM 789 C CA . ARG A 1 94 ? 4.738 -6.633 1.137 1 87.88 94 ARG A CA 1
ATOM 790 C C . ARG A 1 94 ? 5.344 -6.496 2.531 1 87.88 94 ARG A C 1
ATOM 792 O O . ARG A 1 94 ? 6.004 -7.41 3.02 1 87.88 94 ARG A O 1
ATOM 799 N N . ARG A 1 95 ? 5.148 -5.391 2.982 1 74.81 95 ARG A N 1
ATOM 800 C CA . ARG A 1 95 ? 5.625 -5.16 4.34 1 74.81 95 ARG A CA 1
ATOM 801 C C . ARG A 1 95 ? 4.473 -5.191 5.34 1 74.81 95 ARG A C 1
ATOM 803 O O . ARG A 1 95 ? 3.525 -4.414 5.227 1 74.81 95 ARG A O 1
ATOM 810 N N . MET A 1 96 ? 4.391 -6.391 5.785 1 70.69 96 MET A N 1
ATOM 811 C CA . MET A 1 96 ? 3.348 -6.551 6.793 1 70.69 96 MET A CA 1
ATOM 812 C C . MET A 1 96 ? 3.939 -6.492 8.203 1 70.69 96 MET A C 1
ATOM 814 O O . MET A 1 96 ? 5.133 -6.727 8.383 1 70.69 96 MET A O 1
ATOM 818 N N . GLY A 1 97 ? 3.283 -5.832 9.078 1 74.88 97 GLY A N 1
ATOM 819 C CA . GLY A 1 97 ? 3.689 -5.715 10.469 1 74.88 97 GLY A CA 1
ATOM 820 C C . GLY A 1 97 ? 3.434 -4.34 11.055 1 74.88 97 GLY A C 1
ATOM 821 O O . GLY A 1 97 ? 2.297 -3.863 11.062 1 74.88 97 GLY A O 1
ATOM 822 N N . LYS A 1 98 ? 4.559 -3.811 11.43 1 81.69 98 LYS A N 1
ATOM 823 C CA . LYS A 1 98 ? 4.5 -2.5 12.07 1 81.69 98 LYS A CA 1
ATOM 824 C C . LYS A 1 98 ? 4.988 -1.405 11.125 1 81.69 98 LYS A C 1
ATOM 826 O O . LYS A 1 98 ? 5.98 -1.588 10.414 1 81.69 98 LYS A O 1
ATOM 831 N N . VAL A 1 99 ? 4.164 -0.41 11 1 83.62 99 VAL A N 1
ATOM 832 C CA . VAL A 1 99 ? 4.586 0.73 10.195 1 83.62 99 VAL A CA 1
ATOM 833 C C . VAL A 1 99 ? 4.48 2.012 11.016 1 83.62 99 VAL A C 1
ATOM 835 O O . VAL A 1 99 ? 3.668 2.102 11.938 1 83.62 99 VAL A O 1
ATOM 838 N N . TYR A 1 100 ? 5.328 2.92 10.633 1 88.94 100 TYR A N 1
ATOM 839 C CA . TYR A 1 100 ? 5.426 4.184 11.359 1 88.94 100 TYR A CA 1
ATOM 840 C C . TYR A 1 100 ? 5.855 5.312 10.422 1 88.94 100 TYR A C 1
ATOM 842 O O . TYR A 1 100 ? 6.75 5.133 9.594 1 88.94 100 TYR A O 1
ATOM 850 N N . ARG A 1 101 ? 5.098 6.453 10.516 1 92.12 101 ARG A N 1
ATOM 851 C CA . ARG A 1 101 ? 5.5 7.664 9.812 1 92.12 101 ARG A CA 1
ATOM 852 C C . ARG A 1 101 ? 5.297 8.898 10.688 1 92.12 101 ARG A C 1
ATOM 854 O O . ARG A 1 101 ? 4.285 9.016 11.375 1 92.12 101 ARG A O 1
ATOM 861 N N . ARG A 1 102 ? 6.238 9.703 10.68 1 92.31 102 ARG A N 1
ATOM 862 C CA . ARG A 1 102 ? 6.133 11.055 11.227 1 92.31 102 ARG A CA 1
ATOM 863 C C . ARG A 1 102 ? 6.156 12.102 10.117 1 92.31 102 ARG A C 1
ATOM 865 O O . ARG A 1 102 ? 7.137 12.211 9.383 1 92.31 102 ARG A O 1
ATOM 872 N N . ILE A 1 103 ? 5.16 12.898 10.07 1 93.56 103 ILE A N 1
ATOM 873 C CA . ILE A 1 103 ? 4.965 13.797 8.93 1 93.56 103 ILE A CA 1
ATOM 874 C C . ILE A 1 103 ? 4.973 15.25 9.414 1 93.56 103 ILE A C 1
ATOM 876 O O . ILE A 1 103 ? 4.145 15.641 10.242 1 93.56 103 ILE A O 1
ATOM 880 N N . ALA A 1 104 ? 5.836 15.992 8.914 1 92.25 104 ALA A N 1
ATOM 881 C CA . ALA A 1 104 ? 5.875 17.422 9.219 1 92.25 104 ALA A CA 1
ATOM 882 C C . ALA A 1 104 ? 4.723 18.156 8.547 1 92.25 104 ALA A C 1
ATOM 884 O O . ALA A 1 104 ? 4.434 17.922 7.367 1 92.25 104 ALA A O 1
ATOM 885 N N . LEU A 1 105 ? 4.109 19.016 9.297 1 95.62 105 LEU A N 1
ATOM 886 C CA . LEU A 1 105 ? 2.99 19.797 8.773 1 95.62 105 LEU A CA 1
ATOM 887 C C . LEU A 1 105 ? 3.246 21.281 8.922 1 95.62 105 LEU A C 1
ATOM 889 O O . LEU A 1 105 ? 4.047 21.703 9.758 1 95.62 105 LEU A O 1
ATOM 893 N N . PRO A 1 106 ? 2.605 22.031 8.094 1 92.62 106 PRO A N 1
ATOM 894 C CA . PRO A 1 106 ? 2.723 23.469 8.258 1 92.62 106 PRO A CA 1
ATOM 895 C C . PRO A 1 106 ? 2.121 23.969 9.57 1 92.62 106 PRO A C 1
ATOM 897 O O . PRO A 1 106 ? 1.314 23.266 10.188 1 92.62 106 PRO A O 1
ATOM 900 N N . ALA A 1 107 ? 2.547 25.203 9.906 1 89.88 107 ALA A N 1
ATOM 901 C CA . ALA A 1 107 ? 1.989 25.812 11.102 1 89.88 107 ALA A CA 1
ATOM 902 C C . ALA A 1 107 ? 0.578 26.344 10.852 1 89.88 107 ALA A C 1
ATOM 904 O O . ALA A 1 107 ? 0.143 26.438 9.703 1 89.88 107 ALA A O 1
ATOM 905 N N . GLY A 1 108 ? -0.197 26.625 11.984 1 93.75 108 GLY A N 1
ATOM 906 C CA . GLY A 1 108 ? -1.49 27.281 11.891 1 93.75 108 GLY A CA 1
ATOM 907 C C . GLY A 1 108 ? -2.631 26.328 11.602 1 93.75 108 GLY A C 1
ATOM 908 O O . GLY A 1 108 ? -3.582 26.672 10.898 1 93.75 108 GLY A O 1
ATOM 909 N N . LEU A 1 109 ? -2.418 25.141 12.062 1 96.19 109 LEU A N 1
ATOM 910 C CA . LEU A 1 109 ? -3.467 24.156 11.836 1 96.19 109 LEU A CA 1
ATOM 911 C C . LEU A 1 109 ? -4.336 24 13.086 1 96.19 109 LEU A C 1
ATOM 913 O O . LEU A 1 109 ? -3.842 24.109 14.211 1 96.19 109 LEU A O 1
ATOM 917 N N . ASP A 1 110 ? -5.617 23.797 12.852 1 96.19 110 ASP A N 1
ATOM 918 C CA . ASP A 1 110 ? -6.555 23.531 13.938 1 96.19 110 ASP A CA 1
ATOM 919 C C . ASP A 1 110 ? -6.641 22.031 14.234 1 96.19 110 ASP A C 1
ATOM 921 O O . ASP A 1 110 ? -7.543 21.344 13.75 1 96.19 110 ASP A O 1
ATOM 925 N N . ILE A 1 111 ? -5.824 21.516 15.094 1 94.56 111 ILE A N 1
ATOM 926 C CA . ILE A 1 111 ? -5.672 20.078 15.336 1 94.56 111 ILE A CA 1
ATOM 927 C C . ILE A 1 111 ? -6.887 19.547 16.094 1 94.56 111 ILE A C 1
ATOM 929 O O . ILE A 1 111 ? -7.125 18.344 16.141 1 94.56 111 ILE A O 1
ATOM 933 N N . ASP A 1 112 ? -7.645 20.453 16.75 1 94.94 112 ASP A N 1
ATOM 934 C CA . ASP A 1 112 ? -8.836 20.031 17.484 1 94.94 112 ASP A CA 1
ATOM 935 C C . ASP A 1 112 ? -9.977 19.688 16.547 1 94.94 112 ASP A C 1
ATOM 937 O O . ASP A 1 112 ? -10.953 19.047 16.953 1 94.94 112 ASP A O 1
ATOM 941 N N . ALA A 1 113 ? -9.844 20.109 15.352 1 96.56 113 ALA A N 1
ATOM 942 C CA . ALA A 1 113 ? -10.922 19.859 14.391 1 96.56 113 ALA A CA 1
ATOM 943 C C . ALA A 1 113 ? -10.492 18.844 13.336 1 96.56 113 ALA A C 1
ATOM 945 O O . ALA A 1 113 ? -11.078 18.781 12.25 1 96.56 113 ALA A O 1
ATOM 946 N N . VAL A 1 114 ? -9.547 18.078 13.656 1 97.44 114 VAL A N 1
ATOM 947 C CA . VAL A 1 114 ? -9 17.094 12.734 1 97.44 114 VAL A CA 1
ATOM 948 C C . VAL A 1 114 ? -10.031 15.992 12.492 1 97.44 114 VAL A C 1
ATOM 950 O O . VAL A 1 114 ? -10.742 15.594 13.414 1 97.44 114 VAL A O 1
ATOM 953 N N . LYS A 1 115 ? -10.102 15.523 11.25 1 97.81 115 LYS A N 1
ATOM 954 C CA . LYS A 1 115 ? -10.922 14.375 10.891 1 97.81 115 LYS A CA 1
ATOM 955 C C . LYS A 1 115 ? -10.102 13.312 10.172 1 97.81 115 LYS A C 1
ATOM 957 O O . LYS A 1 115 ? -9.227 13.633 9.367 1 97.81 115 LYS A O 1
ATOM 962 N N . ALA A 1 116 ? -10.469 12.062 10.516 1 97.69 116 ALA A N 1
ATOM 963 C CA . ALA A 1 116 ? -9.773 10.953 9.875 1 97.69 116 ALA A CA 1
ATOM 964 C C . ALA A 1 116 ? -10.758 9.891 9.391 1 97.69 116 ALA A C 1
ATOM 966 O O . ALA A 1 116 ? -11.742 9.594 10.078 1 97.69 116 ALA A O 1
ATOM 967 N N . LYS A 1 117 ? -10.5 9.414 8.242 1 97.44 117 LYS A N 1
ATOM 968 C CA . LYS A 1 117 ? -11.266 8.312 7.664 1 97.44 117 LYS A CA 1
ATOM 969 C C . LYS A 1 117 ? -10.336 7.23 7.109 1 97.44 117 LYS A C 1
ATOM 971 O O . LYS A 1 117 ? -9.281 7.539 6.547 1 97.44 117 LYS A O 1
ATOM 976 N N . TYR A 1 118 ? -10.719 6.023 7.328 1 96.06 118 TYR A N 1
ATOM 977 C CA . TYR A 1 118 ? -9.969 4.883 6.809 1 96.06 118 TYR A CA 1
ATOM 978 C C . TYR A 1 118 ? -10.875 3.967 5.996 1 96.06 118 TYR A C 1
ATOM 980 O O . TYR A 1 118 ? -11.797 3.35 6.539 1 96.06 118 TYR A O 1
ATOM 988 N N . ASN A 1 119 ? -10.57 3.934 4.648 1 94.94 119 ASN A N 1
ATOM 989 C CA . ASN A 1 119 ? -11.391 3.15 3.729 1 94.94 119 ASN A CA 1
ATOM 990 C C . ASN A 1 119 ? -10.539 2.484 2.648 1 94.94 119 ASN A C 1
ATOM 992 O O . ASN A 1 119 ? -9.68 3.129 2.041 1 94.94 119 ASN A O 1
ATOM 996 N N . ASN A 1 120 ? -10.734 1.166 2.502 1 93.5 120 ASN A N 1
ATOM 997 C CA . ASN A 1 120 ? -10.117 0.425 1.405 1 93.5 120 ASN A CA 1
ATOM 998 C C . ASN A 1 120 ? -8.602 0.572 1.411 1 93.5 120 ASN A C 1
ATOM 1000 O O . ASN A 1 120 ? -7.992 0.826 0.369 1 93.5 120 ASN A O 1
ATOM 1004 N N . GLY A 1 121 ? -8.094 0.505 2.604 1 94 121 GLY A N 1
ATOM 1005 C CA . GLY A 1 121 ? -6.652 0.499 2.787 1 94 121 GLY A CA 1
ATOM 1006 C C . GLY A 1 121 ? -6.027 1.876 2.664 1 94 121 GLY A C 1
ATOM 1007 O O . GLY A 1 121 ? -4.809 2.002 2.523 1 94 121 GLY A O 1
ATOM 1008 N N . VAL A 1 122 ? -6.914 2.895 2.635 1 95.31 122 VAL A N 1
ATOM 1009 C CA . VAL A 1 122 ? -6.426 4.262 2.518 1 95.31 122 VAL A CA 1
ATOM 1010 C C . VAL A 1 122 ? -6.875 5.078 3.73 1 95.31 122 VAL A C 1
ATOM 1012 O O . VAL A 1 122 ? -8.062 5.121 4.051 1 95.31 122 VAL A O 1
ATOM 1015 N N . LEU A 1 123 ? -5.91 5.711 4.371 1 97 123 LEU A N 1
ATOM 1016 C CA . LEU A 1 123 ? -6.18 6.629 5.473 1 97 123 LEU A CA 1
ATOM 1017 C C . LEU A 1 123 ? -6.164 8.078 4.996 1 97 123 LEU A C 1
ATOM 1019 O O . LEU A 1 123 ? -5.199 8.516 4.367 1 97 123 LEU A O 1
ATOM 1023 N N . GLU A 1 124 ? -7.238 8.734 5.262 1 97.38 124 GLU A N 1
ATOM 1024 C CA . GLU A 1 124 ? -7.316 10.148 4.926 1 97.38 124 GLU A CA 1
ATOM 1025 C C . GLU A 1 124 ? -7.52 11 6.18 1 97.38 124 GLU A C 1
ATOM 1027 O O . GLU A 1 124 ? -8.453 10.766 6.953 1 97.38 124 GLU A O 1
ATOM 1032 N N . ILE A 1 125 ? -6.66 11.953 6.367 1 98.19 125 ILE A N 1
ATOM 1033 C CA . ILE A 1 125 ? -6.73 12.875 7.5 1 98.19 125 ILE A CA 1
ATOM 1034 C C . ILE A 1 125 ? -6.859 14.305 6.992 1 98.19 125 ILE A C 1
ATOM 1036 O O . ILE A 1 125 ? -6.07 14.75 6.152 1 98.19 125 ILE A O 1
ATOM 1040 N N . THR A 1 126 ? -7.797 15.031 7.465 1 97.88 126 THR A N 1
ATOM 1041 C CA . THR A 1 126 ? -7.996 16.422 7.102 1 97.88 126 THR A CA 1
ATOM 1042 C C . THR A 1 126 ? -7.863 17.328 8.32 1 97.88 126 THR A C 1
ATOM 1044 O O . THR A 1 126 ? -8.461 17.062 9.367 1 97.88 126 THR A O 1
ATOM 1047 N N . ILE A 1 127 ? -7.113 18.359 8.172 1 98.12 127 ILE A N 1
ATOM 1048 C CA . ILE A 1 127 ? -6.844 19.281 9.258 1 98.12 127 ILE A CA 1
ATOM 1049 C C . ILE A 1 127 ? -7.102 20.719 8.789 1 98.12 127 ILE A C 1
ATOM 1051 O O . ILE A 1 127 ? -6.348 21.25 7.977 1 98.12 127 ILE A O 1
ATOM 1055 N N . PRO A 1 128 ? -8.062 21.344 9.352 1 97.81 128 PRO A N 1
ATOM 1056 C CA . PRO A 1 128 ? -8.336 22.734 8.969 1 97.81 128 PRO A CA 1
ATOM 1057 C C . PRO A 1 128 ? -7.242 23.688 9.414 1 97.81 128 PRO A C 1
ATOM 1059 O O . PRO A 1 128 ? -6.566 23.438 10.414 1 97.81 128 PRO A O 1
ATOM 1062 N N . LYS A 1 129 ? -7.062 24.719 8.617 1 96.31 129 LYS A N 1
ATOM 1063 C CA . LYS A 1 129 ? -6.191 25.812 9.039 1 96.31 129 LYS A CA 1
ATOM 1064 C C . LYS A 1 129 ? -6.91 26.734 10.016 1 96.31 129 LYS A C 1
ATOM 1066 O O . LYS A 1 129 ? -8.133 26.906 9.938 1 96.31 129 LYS A O 1
ATOM 1071 N N . LEU A 1 130 ? -6.098 27.312 10.875 1 94.12 130 LEU A N 1
ATOM 1072 C CA . LEU A 1 130 ? -6.68 28.281 11.797 1 94.12 130 LEU A CA 1
ATOM 1073 C C . LEU A 1 130 ? -7.055 29.562 11.062 1 94.12 130 LEU A C 1
ATOM 1075 O O . LEU A 1 130 ? -6.328 30.016 10.172 1 94.12 130 LEU A O 1
ATOM 1079 N N . LYS A 1 131 ? -8.297 30.078 11.281 1 83.38 131 LYS A N 1
ATOM 1080 C CA . LYS A 1 131 ? -8.727 31.344 10.688 1 83.38 131 LYS A CA 1
ATOM 1081 C C . LYS A 1 131 ? -7.977 32.531 11.312 1 83.38 131 LYS A C 1
ATOM 1083 O O . LYS A 1 131 ? -7.738 32.531 12.523 1 83.38 131 LYS A O 1
ATOM 1088 N N . LYS A 1 132 ? -7.074 33.188 10.539 1 69.25 132 LYS A N 1
ATOM 1089 C CA . LYS A 1 132 ? -6.422 34.406 11.031 1 69.25 132 LYS A CA 1
ATOM 1090 C C . LYS A 1 132 ? -7.445 35.5 11.32 1 69.25 132 LYS A C 1
ATOM 1092 O O . LYS A 1 132 ? -8.281 35.812 10.477 1 69.25 132 LYS A O 1
ATOM 1097 N N . ASP A 1 133 ? -7.934 35.562 12.461 1 57.12 133 ASP A N 1
ATOM 1098 C CA . ASP A 1 133 ? -8.734 36.719 12.812 1 57.12 133 ASP A CA 1
ATOM 1099 C C . ASP A 1 133 ? -8.031 38.031 12.398 1 57.12 133 ASP A C 1
ATOM 1101 O O . ASP A 1 133 ? -6.875 38.25 12.766 1 57.12 133 ASP A O 1
ATOM 1105 N N . ARG A 1 134 ? -8.156 38.344 11.164 1 54.72 134 ARG A N 1
ATOM 1106 C CA . ARG A 1 134 ? -7.68 39.688 10.836 1 54.72 134 ARG A CA 1
ATOM 1107 C C . ARG A 1 134 ? -8.203 40.719 11.836 1 54.72 134 ARG A C 1
ATOM 1109 O O . ARG A 1 134 ? -9.414 40.906 11.961 1 54.72 134 ARG A O 1
ATOM 1116 N N . LYS A 1 135 ? -7.512 40.844 12.852 1 57.19 135 LYS A N 1
ATOM 1117 C CA . LYS A 1 135 ? -7.867 41.938 13.742 1 57.19 135 LYS A CA 1
ATOM 1118 C C . LYS A 1 135 ? -7.719 43.281 13.047 1 57.19 135 LYS A C 1
ATOM 1120 O O . LYS A 1 135 ? -6.645 43.625 12.539 1 57.19 135 LYS A O 1
ATOM 1125 N N . ALA A 1 136 ? -8.781 43.75 12.539 1 57 136 ALA A N 1
ATOM 1126 C CA . ALA A 1 136 ? -8.805 45.125 12.055 1 57 136 ALA A CA 1
ATOM 1127 C C . ALA A 1 136 ? -8.32 46.094 13.133 1 57 136 ALA A C 1
ATOM 1129 O O . ALA A 1 136 ? -8.844 46.094 14.25 1 57 136 ALA A O 1
ATOM 1130 N N . VAL A 1 137 ? -7.145 46.219 13.109 1 59.44 137 VAL A N 1
ATOM 1131 C CA . VAL A 1 137 ? -6.691 47.219 14.039 1 59.44 137 VAL A CA 1
ATOM 1132 C C . VAL A 1 137 ? -7.242 48.594 13.625 1 59.44 137 VAL A C 1
ATOM 1134 O O . VAL A 1 137 ? -7.008 49.062 12.508 1 59.44 137 VAL A O 1
ATOM 1137 N N . GLN A 1 138 ? -8.281 48.906 14.172 1 56.31 138 GLN A N 1
ATOM 1138 C CA . GLN A 1 138 ? -8.766 50.281 13.977 1 56.31 138 GLN A CA 1
ATOM 1139 C C . GLN A 1 138 ? -7.723 51.312 14.43 1 56.31 138 GLN A C 1
ATOM 1141 O O . GLN A 1 138 ? -7.156 51.188 15.516 1 56.31 138 GLN A O 1
ATOM 1146 N N . ILE A 1 139 ? -7.066 51.719 13.508 1 63.12 139 ILE A N 1
ATOM 1147 C CA . ILE A 1 139 ? -6.211 52.875 13.867 1 63.12 139 ILE A CA 1
ATOM 1148 C C . ILE A 1 139 ? -7.059 53.969 14.484 1 63.12 139 ILE A C 1
ATOM 1150 O O . ILE A 1 139 ? -8.102 54.344 13.945 1 63.12 139 ILE A O 1
ATOM 1154 N N . GLU A 1 140 ? -7.051 54 15.781 1 55.91 140 GLU A N 1
ATOM 1155 C CA . GLU A 1 140 ? -7.602 55.25 16.344 1 55.91 140 GLU A CA 1
ATOM 1156 C C . GLU A 1 140 ? -6.844 56.469 15.844 1 55.91 140 GLU A C 1
ATOM 1158 O O . GLU A 1 140 ? -5.633 56.406 15.617 1 55.91 140 GLU A O 1
ATOM 1163 N N . MET B 1 1 ? 15.727 -38.938 -12.234 1 34.97 1 MET B N 1
ATOM 1164 C CA . MET B 1 1 ? 15.914 -38.25 -13.508 1 34.97 1 MET B CA 1
ATOM 1165 C C . MET B 1 1 ? 15.617 -36.75 -13.375 1 34.97 1 MET B C 1
ATOM 1167 O O . MET B 1 1 ? 14.516 -36.375 -12.977 1 34.97 1 MET B O 1
ATOM 1171 N N . GLY B 1 2 ? 16.547 -35.812 -13.078 1 44.56 2 GLY B N 1
ATOM 1172 C CA . GLY B 1 2 ? 16.578 -34.438 -12.641 1 44.56 2 GLY B CA 1
ATOM 1173 C C . GLY B 1 2 ? 15.914 -33.5 -13.617 1 44.56 2 GLY B C 1
ATOM 1174 O O . GLY B 1 2 ? 16.062 -33.625 -14.828 1 44.56 2 GLY B O 1
ATOM 1175 N N . MET B 1 3 ? 14.664 -33.125 -13.438 1 47.69 3 MET B N 1
ATOM 1176 C CA . MET B 1 3 ? 13.969 -32.281 -14.398 1 47.69 3 MET B CA 1
ATOM 1177 C C . MET B 1 3 ? 14.938 -31.281 -15.055 1 47.69 3 MET B C 1
ATOM 1179 O O . MET B 1 3 ? 15.539 -30.453 -14.367 1 47.69 3 MET B O 1
ATOM 1183 N N . LEU B 1 4 ? 15.672 -31.703 -16.047 1 52.44 4 LEU B N 1
ATOM 1184 C CA . LEU B 1 4 ? 16.609 -30.969 -16.891 1 52.44 4 LEU B CA 1
ATOM 1185 C C . LEU B 1 4 ? 15.984 -29.672 -17.391 1 52.44 4 LEU B C 1
ATOM 1187 O O . LEU B 1 4 ? 14.977 -29.688 -18.109 1 52.44 4 LEU B O 1
ATOM 1191 N N . ILE B 1 5 ? 16.016 -28.672 -16.609 1 59.25 5 ILE B N 1
ATOM 1192 C CA . ILE B 1 5 ? 15.648 -27.328 -17 1 59.25 5 ILE B CA 1
ATOM 1193 C C . ILE B 1 5 ? 16.359 -26.953 -18.312 1 59.25 5 ILE B C 1
ATOM 1195 O O . ILE B 1 5 ? 17.578 -27.109 -18.422 1 59.25 5 ILE B O 1
ATOM 1199 N N . ASP B 1 6 ? 15.672 -27.062 -19.453 1 65 6 ASP B N 1
ATOM 1200 C CA . ASP B 1 6 ? 16.141 -26.625 -20.766 1 65 6 ASP B CA 1
ATOM 1201 C C . ASP B 1 6 ? 16.641 -25.188 -20.734 1 65 6 ASP B C 1
ATOM 1203 O O . ASP B 1 6 ? 15.867 -24.266 -20.516 1 65 6 ASP B O 1
ATOM 1207 N N . PRO B 1 7 ? 17.984 -25.109 -20.641 1 73.31 7 PRO B N 1
ATOM 1208 C CA . PRO B 1 7 ? 18.594 -23.781 -20.5 1 73.31 7 PRO B CA 1
ATOM 1209 C C . PRO B 1 7 ? 18.125 -22.812 -21.578 1 73.31 7 PRO B C 1
ATOM 1211 O O . PRO B 1 7 ? 18.016 -21.609 -21.328 1 73.31 7 PRO B O 1
ATOM 1214 N N . PHE B 1 8 ? 17.859 -23.344 -22.719 1 70.69 8 PHE B N 1
ATOM 1215 C CA . PHE B 1 8 ? 17.406 -22.484 -23.797 1 70.69 8 PHE B CA 1
ATOM 1216 C C . PHE B 1 8 ? 15.992 -21.984 -23.531 1 70.69 8 PHE B C 1
ATOM 1218 O O . PHE B 1 8 ? 15.656 -20.844 -23.859 1 70.69 8 PHE B O 1
ATOM 1225 N N . GLU B 1 9 ? 15.195 -22.844 -22.938 1 69.81 9 GLU B N 1
ATOM 1226 C CA . GLU B 1 9 ? 13.844 -22.422 -22.578 1 69.81 9 GLU B CA 1
ATOM 1227 C C . GLU B 1 9 ? 13.875 -21.375 -21.453 1 69.81 9 GLU B C 1
ATOM 1229 O O . GLU B 1 9 ? 13.102 -20.406 -21.484 1 69.81 9 GLU B O 1
ATOM 1234 N N . GLU B 1 10 ? 14.812 -21.578 -20.656 1 65.25 10 GLU B N 1
ATOM 1235 C CA . GLU B 1 10 ? 14.969 -20.594 -19.578 1 65.25 10 GLU B CA 1
ATOM 1236 C C . GLU B 1 10 ? 15.484 -19.266 -20.125 1 65.25 10 GLU B C 1
ATOM 1238 O O . GLU B 1 10 ? 15.031 -18.203 -19.688 1 65.25 10 GLU B O 1
ATOM 1243 N N . LEU B 1 11 ? 16.391 -19.391 -21.016 1 69.62 11 LEU B N 1
ATOM 1244 C CA . LEU B 1 11 ? 16.922 -18.188 -21.656 1 69.62 11 LEU B CA 1
ATOM 1245 C C . LEU B 1 11 ? 15.836 -17.469 -22.453 1 69.62 11 LEU B C 1
ATOM 1247 O O . LEU B 1 11 ? 15.742 -16.234 -22.406 1 69.62 11 LEU B O 1
ATOM 1251 N N . ARG B 1 12 ? 15.062 -18.234 -23.188 1 70.81 12 ARG B N 1
ATOM 1252 C CA . ARG B 1 12 ? 13.961 -17.656 -23.938 1 70.81 12 ARG B CA 1
ATOM 1253 C C . ARG B 1 12 ? 12.953 -16.969 -23.016 1 70.81 12 ARG B C 1
ATOM 1255 O O . ARG B 1 12 ? 12.508 -15.859 -23.297 1 70.81 12 ARG B O 1
ATOM 1262 N N . ARG B 1 13 ? 12.719 -17.578 -21.938 1 67.19 13 ARG B N 1
ATOM 1263 C CA . ARG B 1 13 ? 11.789 -17.016 -20.969 1 67.19 13 ARG B CA 1
ATOM 1264 C C . ARG B 1 13 ? 12.352 -15.727 -20.359 1 67.19 13 ARG B C 1
ATOM 1266 O O . ARG B 1 13 ? 11.617 -14.758 -20.172 1 67.19 13 ARG B O 1
ATOM 1273 N N . MET B 1 14 ? 13.625 -15.75 -20.172 1 64.88 14 MET B N 1
ATOM 1274 C CA . MET B 1 14 ? 14.289 -14.562 -19.641 1 64.88 14 MET B CA 1
ATOM 1275 C C . MET B 1 14 ? 14.258 -13.422 -20.641 1 64.88 14 MET B C 1
ATOM 1277 O O . MET B 1 14 ? 13.984 -12.273 -20.281 1 64.88 14 MET B O 1
ATOM 1281 N N . GLN B 1 15 ? 14.555 -13.711 -21.859 1 70.88 15 GLN B N 1
ATOM 1282 C CA . GLN B 1 15 ? 14.523 -12.703 -22.906 1 70.88 15 GLN B CA 1
ATOM 1283 C C . GLN B 1 15 ? 13.117 -12.133 -23.078 1 70.88 15 GLN B C 1
ATOM 1285 O O . GLN B 1 15 ? 12.953 -10.922 -23.281 1 70.88 15 GLN B O 1
ATOM 1290 N N . GLU B 1 16 ? 12.195 -12.953 -23.078 1 67.56 16 GLU B N 1
ATOM 1291 C CA . GLU B 1 16 ? 10.812 -12.5 -23.188 1 67.56 16 GLU B CA 1
ATOM 1292 C C . GLU B 1 16 ? 10.445 -11.586 -22.016 1 67.56 16 GLU B C 1
ATOM 1294 O O . GLU B 1 16 ? 9.758 -10.586 -22.203 1 67.56 16 GLU B O 1
ATOM 1299 N N . ARG B 1 17 ? 11.016 -12.047 -20.938 1 61.62 17 ARG B N 1
ATOM 1300 C CA . ARG B 1 17 ? 10.805 -11.203 -19.766 1 61.62 17 ARG B CA 1
ATOM 1301 C C . ARG B 1 17 ? 11.477 -9.844 -19.938 1 61.62 17 ARG B C 1
ATOM 1303 O O . ARG B 1 17 ? 10.898 -8.812 -19.578 1 61.62 17 ARG B O 1
ATOM 1310 N N . PHE B 1 18 ? 12.641 -9.953 -20.484 1 63 18 PHE B N 1
ATOM 1311 C CA . PHE B 1 18 ? 13.398 -8.734 -20.734 1 63 18 PHE B CA 1
ATOM 1312 C C . PHE B 1 18 ? 12.695 -7.855 -21.766 1 63 18 PHE B C 1
ATOM 1314 O O . PHE B 1 18 ? 12.578 -6.645 -21.578 1 63 18 PHE B O 1
ATOM 1321 N N . ASN B 1 19 ? 12.281 -8.352 -22.781 1 63.47 19 ASN B N 1
ATOM 1322 C CA . ASN B 1 19 ? 11.57 -7.609 -23.812 1 63.47 19 ASN B CA 1
ATOM 1323 C C . ASN B 1 19 ? 10.289 -6.977 -23.266 1 63.47 19 ASN B C 1
ATOM 1325 O O . ASN B 1 19 ? 9.953 -5.844 -23.625 1 63.47 19 ASN B O 1
ATOM 1329 N N . ARG B 1 20 ? 9.672 -7.656 -22.547 1 60.75 20 ARG B N 1
ATOM 1330 C CA . ARG B 1 20 ? 8.445 -7.145 -21.938 1 60.75 20 ARG B CA 1
ATOM 1331 C C . ARG B 1 20 ? 8.742 -5.984 -21 1 60.75 20 ARG B C 1
ATOM 1333 O O . ARG B 1 20 ? 8.016 -4.992 -20.984 1 60.75 20 ARG B O 1
ATOM 1340 N N . LEU B 1 21 ? 9.805 -6.238 -20.281 1 59.72 21 LEU B N 1
ATOM 1341 C CA . LEU B 1 21 ? 10.25 -5.156 -19.406 1 59.72 21 LEU B CA 1
ATOM 1342 C C . LEU B 1 21 ? 10.586 -3.912 -20.219 1 59.72 21 LEU B C 1
ATOM 1344 O O . LEU B 1 21 ? 10.211 -2.799 -19.844 1 59.72 21 LEU B O 1
ATOM 1348 N N . LEU B 1 22 ? 11.266 -4.109 -21.281 1 62 22 LEU B N 1
ATOM 1349 C CA . LEU B 1 22 ? 11.633 -2.998 -22.156 1 62 22 LEU B CA 1
ATOM 1350 C C . LEU B 1 22 ? 10.398 -2.348 -22.766 1 62 22 LEU B C 1
ATOM 1352 O O . LEU B 1 22 ? 10.328 -1.122 -22.875 1 62 22 LEU B O 1
ATOM 1356 N N . GLU B 1 23 ? 9.547 -3.123 -23.234 1 59.97 23 GLU B N 1
ATOM 1357 C CA . GLU B 1 23 ? 8.297 -2.611 -23.781 1 59.97 23 GLU B CA 1
ATOM 1358 C C . GLU B 1 23 ? 7.516 -1.822 -22.734 1 59.97 23 GLU B C 1
ATOM 1360 O O . GLU B 1 23 ? 6.914 -0.79 -23.047 1 59.97 23 GLU B O 1
ATOM 1365 N N . GLU B 1 24 ? 7.492 -2.43 -21.672 1 53.78 24 GLU B N 1
ATOM 1366 C CA . GLU B 1 24 ? 6.84 -1.746 -20.562 1 53.78 24 GLU B CA 1
ATOM 1367 C C . GLU B 1 24 ? 7.551 -0.441 -20.219 1 53.78 24 GLU B C 1
ATOM 1369 O O . GLU B 1 24 ? 6.906 0.567 -19.922 1 53.78 24 GLU B O 1
ATOM 1374 N N . PHE B 1 25 ? 8.812 -0.575 -20.312 1 55.75 25 PHE B N 1
ATOM 1375 C CA . PHE B 1 25 ? 9.617 0.619 -20.094 1 55.75 25 PHE B CA 1
ATOM 1376 C C . PHE B 1 25 ? 9.383 1.635 -21.203 1 55.75 25 PHE B C 1
ATOM 1378 O O . PHE B 1 25 ? 9.422 2.844 -20.969 1 55.75 25 PHE B O 1
ATOM 1385 N N . GLY B 1 26 ? 9.359 1.306 -22.375 1 53.69 26 GLY B N 1
ATOM 1386 C CA . GLY B 1 26 ? 9.133 2.193 -23.5 1 53.69 26 GLY B CA 1
ATOM 1387 C C . GLY B 1 26 ? 7.75 2.822 -23.5 1 53.69 26 GLY B C 1
ATOM 1388 O O . GLY B 1 26 ? 7.57 3.941 -23.984 1 53.69 26 GLY B O 1
ATOM 1389 N N . ARG B 1 27 ? 6.758 2.119 -23.375 1 49.47 27 ARG B N 1
ATOM 1390 C CA . ARG B 1 27 ? 5.387 2.621 -23.422 1 49.47 27 ARG B CA 1
ATOM 1391 C C . ARG B 1 27 ? 5.094 3.529 -22.234 1 49.47 27 ARG B C 1
ATOM 1393 O O . ARG B 1 27 ? 4.164 4.34 -22.281 1 49.47 27 ARG B O 1
ATOM 1400 N N . PHE B 1 28 ? 5.73 3.275 -21.109 1 43.56 28 PHE B N 1
ATOM 1401 C CA . PHE B 1 28 ? 5.617 4.18 -19.969 1 43.56 28 PHE B CA 1
ATOM 1402 C C . PHE B 1 28 ? 6.875 5.023 -19.812 1 43.56 28 PHE B C 1
ATOM 1404 O O . PHE B 1 28 ? 7.848 4.59 -19.188 1 43.56 28 PHE B O 1
ATOM 1411 N N . PRO B 1 29 ? 7.324 5.797 -20.734 1 44.84 29 PRO B N 1
ATOM 1412 C CA . PRO B 1 29 ? 8.531 6.613 -20.594 1 44.84 29 PRO B CA 1
ATOM 1413 C C . PRO B 1 29 ? 8.844 6.965 -19.141 1 44.84 29 PRO B C 1
ATOM 1415 O O . PRO B 1 29 ? 10.016 7.125 -18.781 1 44.84 29 PRO B O 1
ATOM 1418 N N . GLU B 1 30 ? 7.898 7.52 -18.422 1 42.12 30 GLU B N 1
ATOM 1419 C CA . GLU B 1 30 ? 8.055 7.918 -17.031 1 42.12 30 GLU B CA 1
ATOM 1420 C C . GLU B 1 30 ? 8.391 6.719 -16.141 1 42.12 30 GLU B C 1
ATOM 1422 O O . GLU B 1 30 ? 8.195 6.762 -14.922 1 42.12 30 GLU B O 1
ATOM 1427 N N . VAL B 1 31 ? 8.75 5.645 -16.578 1 41.09 31 VAL B N 1
ATOM 1428 C CA . VAL B 1 31 ? 9.203 4.422 -15.922 1 41.09 31 VAL B CA 1
ATOM 1429 C C . VAL B 1 31 ? 10.438 4.719 -15.07 1 41.09 31 VAL B C 1
ATOM 1431 O O . VAL B 1 31 ? 11.094 3.797 -14.57 1 41.09 31 VAL B O 1
ATOM 1434 N N . LYS B 1 32 ? 11.148 5.766 -15.344 1 41.62 32 LYS B N 1
ATOM 1435 C CA . LYS B 1 32 ? 12.344 5.969 -14.531 1 41.62 32 LYS B CA 1
ATOM 1436 C C . LYS B 1 32 ? 12.102 5.559 -13.078 1 41.62 32 LYS B C 1
ATOM 1438 O O . LYS B 1 32 ? 13.008 5.047 -12.414 1 41.62 32 LYS B O 1
ATOM 1443 N N . GLU B 1 33 ? 11.172 6.133 -12.398 1 41.19 33 GLU B N 1
ATOM 1444 C CA . GLU B 1 33 ? 10.984 5.871 -10.977 1 41.19 33 GLU B CA 1
ATOM 1445 C C . GLU B 1 33 ? 10.016 4.707 -10.758 1 41.19 33 GLU B C 1
ATOM 1447 O O . GLU B 1 33 ? 8.852 4.918 -10.414 1 41.19 33 GLU B O 1
ATOM 1452 N N . PHE B 1 34 ? 9.992 3.74 -11.594 1 40.09 34 PHE B N 1
ATOM 1453 C CA . PHE B 1 34 ? 9.125 2.584 -11.422 1 40.09 34 PHE B CA 1
ATOM 1454 C C . PHE B 1 34 ? 9.203 2.047 -10 1 40.09 34 PHE B C 1
ATOM 1456 O O . PHE B 1 34 ? 10.047 1.202 -9.695 1 40.09 34 PHE B O 1
ATOM 1463 N N . ARG B 1 35 ? 9.273 2.811 -9.086 1 47.44 35 ARG B N 1
ATOM 1464 C CA . ARG B 1 35 ? 9.109 2.359 -7.707 1 47.44 35 ARG B CA 1
ATOM 1465 C C . ARG B 1 35 ? 7.938 1.386 -7.59 1 47.44 35 ARG B C 1
ATOM 1467 O O . ARG B 1 35 ? 6.926 1.536 -8.273 1 47.44 35 ARG B O 1
ATOM 1474 N N . VAL B 1 36 ? 8.25 0.125 -7.441 1 49 36 VAL B N 1
ATOM 1475 C CA . VAL B 1 36 ? 7.301 -0.956 -7.199 1 49 36 VAL B CA 1
ATOM 1476 C C . VAL B 1 36 ? 6.02 -0.392 -6.582 1 49 36 VAL B C 1
ATOM 1478 O O . VAL B 1 36 ? 6.023 0.066 -5.438 1 49 36 VAL B O 1
ATOM 1481 N N . THR B 1 37 ? 5.012 -0.049 -7.484 1 69.38 37 THR B N 1
ATOM 1482 C CA . THR B 1 37 ? 3.799 0.629 -7.039 1 69.38 37 THR B CA 1
ATOM 1483 C C . THR B 1 37 ? 2.828 -0.36 -6.398 1 69.38 37 THR B C 1
ATOM 1485 O O . THR B 1 37 ? 2.004 0.021 -5.566 1 69.38 37 THR B O 1
ATOM 1488 N N . MET B 1 38 ? 3.031 -1.661 -6.68 1 89 38 MET B N 1
ATOM 1489 C CA . MET B 1 38 ? 2.145 -2.678 -6.121 1 89 38 MET B CA 1
ATOM 1490 C C . MET B 1 38 ? 2.945 -3.824 -5.512 1 89 38 MET B C 1
ATOM 1492 O O . MET B 1 38 ? 3.277 -4.789 -6.203 1 89 38 MET B O 1
ATOM 1496 N N . PRO B 1 39 ? 3.32 -3.721 -4.234 1 89.38 39 PRO B N 1
ATOM 1497 C CA . PRO B 1 39 ? 4.035 -4.836 -3.609 1 89.38 39 PRO B CA 1
ATOM 1498 C C . PRO B 1 39 ? 3.242 -6.141 -3.648 1 89.38 39 PRO B C 1
ATOM 1500 O O . PRO B 1 39 ? 2.033 -6.141 -3.402 1 89.38 39 PRO B O 1
ATOM 1503 N N . VAL B 1 40 ? 3.986 -7.297 -3.973 1 92.75 40 VAL B N 1
ATOM 1504 C CA . VAL B 1 40 ? 3.32 -8.586 -4.137 1 92.75 40 VAL B CA 1
ATOM 1505 C C . VAL B 1 40 ? 4.07 -9.656 -3.355 1 92.75 40 VAL B C 1
ATOM 1507 O O . VAL B 1 40 ? 5.305 -9.68 -3.342 1 92.75 40 VAL B O 1
ATOM 1510 N N . ASP B 1 41 ? 3.291 -10.484 -2.66 1 93.44 41 ASP B N 1
ATOM 1511 C CA . ASP B 1 41 ? 3.812 -11.727 -2.113 1 93.44 41 ASP B CA 1
ATOM 1512 C C . ASP B 1 41 ? 3.328 -12.93 -2.922 1 93.44 41 ASP B C 1
ATOM 1514 O O . ASP B 1 41 ? 2.17 -12.977 -3.344 1 93.44 41 ASP B O 1
ATOM 1518 N N . VAL B 1 42 ? 4.188 -13.844 -3.236 1 96.12 42 VAL B N 1
ATOM 1519 C CA . VAL B 1 42 ? 3.838 -15.148 -3.781 1 96.12 42 VAL B CA 1
ATOM 1520 C C . VAL B 1 42 ? 4.227 -16.25 -2.789 1 96.12 42 VAL B C 1
ATOM 1522 O O . VAL B 1 42 ? 5.398 -16.391 -2.441 1 96.12 42 VAL B O 1
ATOM 1525 N N . ILE B 1 43 ? 3.223 -17.031 -2.389 1 95.94 43 ILE B N 1
ATOM 1526 C CA . ILE B 1 43 ? 3.434 -17.984 -1.308 1 95.94 43 ILE B CA 1
ATOM 1527 C C . ILE B 1 43 ? 3.006 -19.375 -1.761 1 95.94 43 ILE B C 1
ATOM 1529 O O . ILE B 1 43 ? 1.882 -19.562 -2.234 1 95.94 43 ILE B O 1
ATOM 1533 N N . ASP B 1 44 ? 3.906 -20.344 -1.691 1 96.5 44 ASP B N 1
ATOM 1534 C CA . ASP B 1 44 ? 3.584 -21.75 -1.926 1 96.5 44 ASP B CA 1
ATOM 1535 C C . ASP B 1 44 ? 3.033 -22.406 -0.661 1 96.5 44 ASP B C 1
ATOM 1537 O O . ASP B 1 44 ? 3.768 -22.609 0.309 1 96.5 44 ASP B O 1
ATOM 1541 N N . GLU B 1 45 ? 1.805 -22.797 -0.721 1 95.06 45 GLU B N 1
ATOM 1542 C CA . GLU B 1 45 ? 1.152 -23.359 0.456 1 95.06 45 GLU B CA 1
ATOM 1543 C C . GLU B 1 45 ? 0.96 -24.875 0.307 1 95.06 45 GLU B C 1
ATOM 1545 O O . GLU B 1 45 ? 0.024 -25.438 0.872 1 95.06 45 GLU B O 1
ATOM 1550 N N . GLY B 1 46 ? 1.776 -25.469 -0.439 1 93 46 GLY B N 1
ATOM 1551 C CA . GLY B 1 46 ? 1.715 -26.906 -0.654 1 93 46 GLY B CA 1
ATOM 1552 C C . GLY B 1 46 ? 0.709 -27.297 -1.717 1 93 46 GLY B C 1
ATOM 1553 O O . GLY B 1 46 ? 1.073 -27.516 -2.875 1 93 46 GLY B O 1
ATOM 1554 N N . GLU B 1 47 ? -0.573 -27.109 -1.408 1 94.38 47 GLU B N 1
ATOM 1555 C CA . GLU B 1 47 ? -1.607 -27.547 -2.344 1 94.38 47 GLU B CA 1
ATOM 1556 C C . GLU B 1 47 ? -2.035 -26.406 -3.26 1 94.38 47 GLU B C 1
ATOM 1558 O O . GLU B 1 47 ? -2.785 -26.609 -4.215 1 94.38 47 GLU B O 1
ATOM 1563 N N . GLN B 1 48 ? -1.547 -25.266 -2.965 1 96.81 48 GLN B N 1
ATOM 1564 C CA . GLN B 1 48 ? -1.93 -24.109 -3.766 1 96.81 48 GLN B CA 1
ATOM 1565 C C . GLN B 1 48 ? -0.875 -23.016 -3.682 1 96.81 48 GLN B C 1
ATOM 1567 O O . GLN B 1 48 ? -0.035 -23.016 -2.779 1 96.81 48 GLN B O 1
ATOM 1572 N N . ILE B 1 49 ? -0.92 -22.109 -4.629 1 97.06 49 ILE B N 1
ATOM 1573 C CA . ILE B 1 49 ? -0.154 -20.859 -4.609 1 97.06 49 ILE B CA 1
ATOM 1574 C C . ILE B 1 49 ? -1.064 -19.703 -4.219 1 97.06 49 ILE B C 1
ATOM 1576 O O . ILE B 1 49 ? -2.18 -19.578 -4.73 1 97.06 49 ILE B O 1
ATOM 1580 N N . ARG B 1 50 ? -0.565 -18.906 -3.27 1 97.56 50 ARG B N 1
ATOM 1581 C CA . ARG B 1 50 ? -1.286 -17.703 -2.873 1 97.56 50 ARG B CA 1
ATOM 1582 C C . ARG B 1 50 ? -0.509 -16.453 -3.258 1 97.56 50 ARG B C 1
ATOM 1584 O O . ARG B 1 50 ? 0.676 -16.328 -2.941 1 97.56 50 ARG B O 1
ATOM 1591 N N . VAL B 1 51 ? -1.187 -15.609 -4 1 97 51 VAL B N 1
ATOM 1592 C CA . VAL B 1 51 ? -0.624 -14.32 -4.379 1 97 51 VAL B CA 1
ATOM 1593 C C . VAL B 1 51 ? -1.364 -13.203 -3.65 1 97 51 VAL B C 1
ATOM 1595 O O . VAL B 1 51 ? -2.596 -13.133 -3.686 1 97 51 VAL B O 1
ATOM 1598 N N . VAL B 1 52 ? -0.568 -12.383 -2.939 1 96.06 52 VAL B N 1
ATOM 1599 C CA . VAL B 1 52 ? -1.154 -11.273 -2.203 1 96.06 52 VAL B CA 1
ATOM 1600 C C . VAL B 1 52 ? -0.549 -9.953 -2.688 1 96.06 52 VAL B C 1
ATOM 1602 O O . VAL B 1 52 ? 0.674 -9.805 -2.734 1 96.06 52 VAL B O 1
ATOM 1605 N N . ALA B 1 53 ? -1.405 -8.969 -3.076 1 94.56 53 ALA B N 1
ATOM 1606 C CA . ALA B 1 53 ? -0.948 -7.688 -3.607 1 94.56 53 ALA B CA 1
ATOM 1607 C C . ALA B 1 53 ? -1.583 -6.523 -2.855 1 94.56 53 ALA B C 1
ATOM 1609 O O . ALA B 1 53 ? -2.773 -6.559 -2.537 1 94.56 53 ALA B O 1
ATOM 1610 N N . ASP B 1 54 ? -0.752 -5.57 -2.609 1 92.56 54 ASP B N 1
ATOM 1611 C CA . ASP B 1 54 ? -1.263 -4.336 -2.021 1 92.56 54 ASP B CA 1
ATOM 1612 C C . ASP B 1 54 ? -1.774 -3.385 -3.102 1 92.56 54 ASP B C 1
ATOM 1614 O O . ASP B 1 54 ? -1.007 -2.939 -3.959 1 92.56 54 ASP B O 1
ATOM 1618 N N . LEU B 1 55 ? -3.109 -3.035 -3.029 1 92.94 55 LEU B N 1
ATOM 1619 C CA . LEU B 1 55 ? -3.758 -2.135 -3.975 1 92.94 55 LEU B CA 1
ATOM 1620 C C . LEU B 1 55 ? -4.711 -1.186 -3.256 1 92.94 55 LEU B C 1
ATOM 1622 O O . LEU B 1 55 ? -5.914 -1.191 -3.518 1 92.94 55 LEU B O 1
ATOM 1626 N N . PRO B 1 56 ? -4.168 -0.397 -2.455 1 93.25 56 PRO B N 1
ATOM 1627 C CA . PRO B 1 56 ? -5.051 0.506 -1.717 1 93.25 56 PRO B CA 1
ATOM 1628 C C . PRO B 1 56 ? -5.723 1.542 -2.617 1 93.25 56 PRO B C 1
ATOM 1630 O O . PRO B 1 56 ? -5.09 2.076 -3.529 1 93.25 56 PRO B O 1
ATOM 1633 N N . GLY B 1 57 ? -6.988 1.85 -2.371 1 91.38 57 GLY B N 1
ATOM 1634 C CA . GLY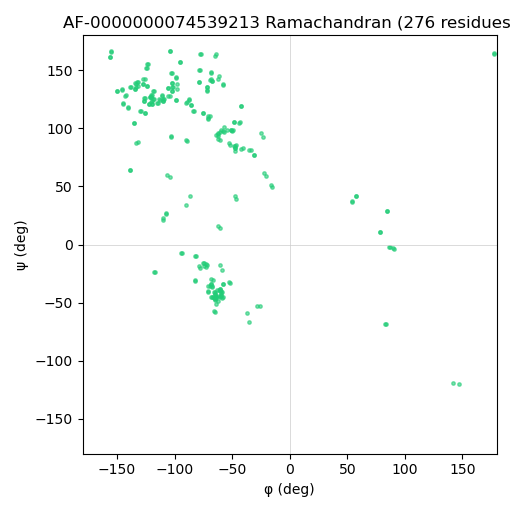 B 1 57 ? -7.688 2.955 -3.006 1 91.38 57 GLY B CA 1
ATOM 1635 C C . GLY B 1 57 ? -8.383 2.559 -4.293 1 91.38 57 GLY B C 1
ATOM 1636 O O . GLY B 1 57 ? -9.055 3.381 -4.918 1 91.38 57 GLY B O 1
ATOM 1637 N N . PHE B 1 58 ? -8.219 1.315 -4.684 1 91.06 58 PHE B N 1
ATOM 1638 C CA . PHE B 1 58 ? -8.914 0.817 -5.863 1 91.06 58 PHE B CA 1
ATOM 1639 C C . PHE B 1 58 ? -10.203 0.109 -5.473 1 91.06 58 PHE B C 1
ATOM 1641 O O . PHE B 1 58 ? -10.383 -0.267 -4.312 1 91.06 58 PHE B O 1
ATOM 1648 N N . SER B 1 59 ? -11.109 0.058 -6.438 1 91.69 59 SER B N 1
ATOM 1649 C CA . SER B 1 59 ? -12.289 -0.787 -6.285 1 91.69 59 SER B CA 1
ATOM 1650 C C . SER B 1 59 ? -12.164 -2.059 -7.117 1 91.69 59 SER B C 1
ATOM 1652 O O . SER B 1 59 ? -11.266 -2.182 -7.945 1 91.69 59 SER B O 1
ATOM 1654 N N . LYS B 1 60 ? -13.047 -2.99 -6.832 1 93.81 60 LYS B N 1
ATOM 1655 C CA . LYS B 1 60 ? -13.023 -4.25 -7.57 1 93.81 60 LYS B CA 1
ATOM 1656 C C . LYS B 1 60 ? -13.188 -4.012 -9.07 1 93.81 60 LYS B C 1
ATOM 1658 O O . LYS B 1 60 ? -12.578 -4.707 -9.883 1 93.81 60 LYS B O 1
ATOM 1663 N N . GLU B 1 61 ? -13.961 -3.002 -9.414 1 92.44 61 GLU B N 1
ATOM 1664 C CA . GLU B 1 61 ? -14.25 -2.715 -10.812 1 92.44 61 GLU B CA 1
ATOM 1665 C C . GLU B 1 61 ? -13.023 -2.139 -11.523 1 92.44 61 GLU B C 1
ATOM 1667 O O . GLU B 1 61 ? -12.969 -2.121 -12.75 1 92.44 61 GLU B O 1
ATOM 1672 N N . ASP B 1 62 ? -12.047 -1.659 -10.703 1 91.88 62 ASP B N 1
ATOM 1673 C CA . ASP B 1 62 ? -10.828 -1.069 -11.258 1 91.88 62 ASP B CA 1
ATOM 1674 C C . ASP B 1 62 ? -9.82 -2.15 -11.648 1 91.88 62 ASP B C 1
ATOM 1676 O O . ASP B 1 62 ? -8.82 -1.864 -12.305 1 91.88 62 ASP B O 1
ATOM 1680 N N . LEU B 1 63 ? -10.117 -3.371 -11.242 1 94.56 63 LEU B N 1
ATOM 1681 C CA . LEU B 1 63 ? -9.102 -4.418 -11.32 1 94.56 63 LEU B CA 1
ATOM 1682 C C . LEU B 1 63 ? -9.344 -5.328 -12.516 1 94.56 63 LEU B C 1
ATOM 1684 O O . LEU B 1 63 ? -10.492 -5.672 -12.82 1 94.56 63 LEU B O 1
ATOM 1688 N N . GLU B 1 64 ? -8.273 -5.625 -13.227 1 95.88 64 GLU B N 1
ATOM 1689 C CA . GLU B 1 64 ? -8.219 -6.656 -14.258 1 95.88 64 GLU B CA 1
ATOM 1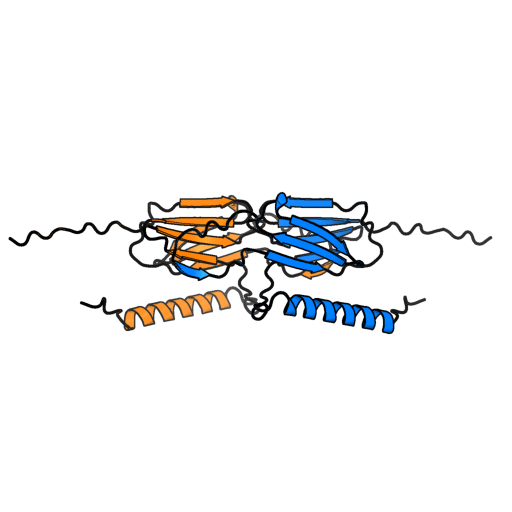690 C C . GLU B 1 64 ? -7.152 -7.699 -13.945 1 95.88 64 GLU B C 1
ATOM 1692 O O . GLU B 1 64 ? -5.977 -7.359 -13.789 1 95.88 64 GLU B O 1
ATOM 1697 N N . ILE B 1 65 ? -7.605 -8.953 -13.82 1 97.44 65 ILE B N 1
ATOM 1698 C CA . ILE B 1 65 ? -6.707 -10.047 -13.477 1 97.44 65 ILE B CA 1
ATOM 1699 C C . ILE B 1 65 ? -6.828 -11.164 -14.516 1 97.44 65 ILE B C 1
ATOM 1701 O O . ILE B 1 65 ? -7.93 -11.656 -14.773 1 97.44 65 ILE B O 1
ATOM 1705 N N . TYR B 1 66 ? -5.746 -11.57 -15.094 1 97.25 66 TYR B N 1
ATOM 1706 C CA . TYR B 1 66 ? -5.793 -12.664 -16.062 1 97.25 66 TYR B CA 1
ATOM 1707 C C . TYR B 1 66 ? -4.445 -13.375 -16.156 1 97.25 66 TYR B C 1
ATOM 1709 O O . TYR B 1 66 ? -3.457 -12.914 -15.57 1 97.25 66 TYR B O 1
ATOM 1717 N N . PHE B 1 67 ? -4.512 -14.492 -16.766 1 96.38 67 PHE B N 1
ATOM 1718 C CA . PHE B 1 67 ? -3.287 -15.25 -17 1 96.38 67 PHE B CA 1
ATOM 1719 C C . PHE B 1 67 ? -2.822 -15.102 -18.438 1 96.38 67 PHE B C 1
ATOM 1721 O O . PHE B 1 67 ? -3.637 -15.109 -19.359 1 96.38 67 PHE B O 1
ATOM 1728 N N . GLU B 1 68 ? -1.471 -14.953 -18.562 1 93.38 68 GLU B N 1
ATOM 1729 C CA . GLU B 1 68 ? -0.867 -14.867 -19.891 1 93.38 68 GLU B CA 1
ATOM 1730 C C . GLU B 1 68 ? 0.501 -15.539 -19.906 1 93.38 68 GLU B C 1
ATOM 1732 O O . GLU B 1 68 ? 1.403 -15.164 -19.172 1 93.38 68 GLU B O 1
ATOM 1737 N N . ASP B 1 69 ? 0.585 -16.547 -20.812 1 89.25 69 ASP B N 1
ATOM 1738 C CA . ASP B 1 69 ? 1.841 -17.266 -21.016 1 89.25 69 ASP B CA 1
ATOM 1739 C C . ASP B 1 69 ? 2.375 -17.812 -19.688 1 89.25 69 ASP B C 1
ATOM 1741 O O . ASP B 1 69 ? 3.562 -17.672 -19.391 1 89.25 69 ASP B O 1
ATOM 1745 N N . GLY B 1 70 ? 1.49 -18.25 -18.812 1 90.38 70 GLY B N 1
ATOM 1746 C CA . GLY B 1 70 ? 1.886 -18.875 -17.547 1 90.38 70 GLY B CA 1
ATOM 1747 C C . GLY B 1 70 ? 2.113 -17.875 -16.438 1 90.38 70 GLY B C 1
ATOM 1748 O O . GLY B 1 70 ? 2.371 -18.266 -15.289 1 90.38 70 GLY B O 1
ATOM 1749 N N . ASP B 1 71 ? 1.963 -16.641 -16.797 1 95 71 ASP B N 1
ATOM 1750 C CA . ASP B 1 71 ? 2.137 -15.594 -15.797 1 95 71 ASP B CA 1
ATOM 1751 C C . ASP B 1 71 ? 0.789 -15.062 -15.32 1 95 71 ASP B C 1
ATOM 1753 O O . ASP B 1 71 ? -0.19 -15.07 -16.062 1 95 71 ASP B O 1
ATOM 1757 N N . LEU B 1 72 ? 0.786 -14.68 -14.102 1 97.31 72 LEU B N 1
ATOM 1758 C CA . LEU B 1 72 ? -0.363 -13.938 -13.586 1 97.31 72 LEU B CA 1
ATOM 1759 C C . LEU B 1 72 ? -0.197 -12.438 -13.828 1 97.31 72 LEU B C 1
ATOM 1761 O O . LEU B 1 72 ? 0.822 -11.859 -13.453 1 97.31 72 LEU B O 1
ATOM 1765 N N . VAL B 1 73 ? -1.167 -11.859 -14.477 1 96.19 73 VAL B N 1
ATOM 1766 C CA . VAL B 1 73 ? -1.118 -10.43 -14.758 1 96.19 73 VAL B CA 1
ATOM 1767 C C . VAL B 1 73 ? -2.186 -9.703 -13.938 1 96.19 73 VAL B C 1
ATOM 1769 O O . VAL B 1 73 ? -3.348 -10.117 -13.922 1 96.19 73 VAL B O 1
ATOM 1772 N N . ILE B 1 74 ? -1.75 -8.688 -13.234 1 95.69 74 ILE B N 1
ATOM 1773 C CA . ILE B 1 74 ? -2.66 -7.832 -12.477 1 95.69 74 ILE B CA 1
ATOM 1774 C C . ILE B 1 74 ? -2.555 -6.395 -12.977 1 95.69 74 ILE B C 1
ATOM 1776 O O . ILE B 1 74 ? -1.466 -5.816 -13 1 95.69 74 ILE B O 1
ATOM 1780 N N . LYS B 1 75 ? -3.746 -5.891 -13.391 1 92.56 75 LYS B N 1
ATOM 1781 C CA . LYS B 1 75 ? -3.861 -4.496 -13.805 1 92.56 75 LYS B CA 1
ATOM 1782 C C . LYS B 1 75 ? -4.934 -3.768 -13 1 92.56 75 LYS B C 1
ATOM 1784 O O . LYS B 1 75 ? -6.004 -4.32 -12.742 1 92.56 75 LYS B O 1
ATOM 1789 N N . ALA B 1 76 ? -4.598 -2.598 -12.602 1 90.88 76 ALA B N 1
ATOM 1790 C CA . ALA B 1 76 ? -5.594 -1.744 -11.961 1 90.88 76 ALA B CA 1
ATOM 1791 C C . ALA B 1 76 ? -5.539 -0.324 -12.516 1 90.88 76 ALA B C 1
ATOM 1793 O O . ALA B 1 76 ? -4.457 0.231 -12.719 1 90.88 76 ALA B O 1
ATOM 1794 N N . GLU B 1 77 ? -6.695 0.194 -12.82 1 87.56 77 GLU B N 1
ATOM 1795 C CA . GLU B 1 77 ? -6.785 1.556 -13.344 1 87.56 77 GLU B CA 1
ATOM 1796 C C . GLU B 1 77 ? -7.984 2.293 -12.758 1 87.56 77 GLU B C 1
ATOM 1798 O O . GLU B 1 77 ? -9.117 1.812 -12.836 1 87.56 77 GLU B O 1
ATOM 1803 N N . LYS B 1 78 ? -7.637 3.371 -12.039 1 80.19 78 LYS B N 1
ATOM 1804 C CA . LYS B 1 78 ? -8.742 4.172 -11.523 1 80.19 78 LYS B CA 1
ATOM 1805 C C . LYS B 1 78 ? -9.445 4.926 -12.648 1 80.19 78 LYS B C 1
ATOM 1807 O O . LYS B 1 78 ? -8.797 5.566 -13.477 1 80.19 78 LYS B O 1
ATOM 1812 N N . LYS B 1 79 ? -10.68 4.492 -12.992 1 63.22 79 LYS B N 1
ATOM 1813 C CA . LYS B 1 79 ? -11.438 5.168 -14.039 1 63.22 79 LYS B CA 1
ATOM 1814 C C . LYS B 1 79 ? -11.797 6.594 -13.625 1 63.22 79 LYS B C 1
ATOM 1816 O O . LYS B 1 79 ? -11.898 7.484 -14.469 1 63.22 79 LYS B O 1
ATOM 1821 N N . GLU B 1 80 ? -12.484 6.586 -12.539 1 55.59 80 GLU B N 1
ATOM 1822 C CA . GLU B 1 80 ? -13.055 7.891 -12.203 1 55.59 80 GLU B CA 1
ATOM 1823 C C . GLU B 1 80 ? -11.953 8.93 -11.992 1 55.59 80 GLU B C 1
ATOM 1825 O O . GLU B 1 80 ? -10.82 8.586 -11.656 1 55.59 80 GLU B O 1
ATOM 1830 N N . GLU B 1 81 ? -12.336 10.148 -12.422 1 49.06 81 GLU B N 1
ATOM 1831 C CA . GLU B 1 81 ? -11.695 11.453 -12.508 1 49.06 81 GLU B CA 1
ATOM 1832 C C . GLU B 1 81 ? -10.883 11.758 -11.258 1 49.06 81 GLU B C 1
ATOM 1834 O O . GLU B 1 81 ? -11.391 11.641 -10.141 1 49.06 81 GLU B O 1
ATOM 1839 N N . PHE B 1 82 ? -9.602 11.203 -11.211 1 47.66 82 PHE B N 1
ATOM 1840 C CA . PHE B 1 82 ? -8.836 11.961 -10.219 1 47.66 82 PHE B CA 1
ATOM 1841 C C . PHE B 1 82 ? -9.461 13.328 -9.984 1 47.66 82 PHE B C 1
ATOM 1843 O O . PHE B 1 82 ? -9.555 14.141 -10.906 1 47.66 82 PHE B O 1
ATOM 1850 N N . GLU B 1 83 ? -10.562 13.328 -9.609 1 46.03 83 GLU B N 1
ATOM 1851 C CA . GLU B 1 83 ? -10.867 14.727 -9.289 1 46.03 83 GLU B CA 1
ATOM 1852 C C . GLU B 1 83 ? -9.617 15.469 -8.82 1 46.03 83 GLU B C 1
ATOM 1854 O O . GLU B 1 83 ? -8.961 15.039 -7.871 1 46.03 83 GLU B O 1
ATOM 1859 N N . GLU B 1 84 ? -8.836 15.805 -9.703 1 48.56 84 GLU B N 1
ATOM 1860 C CA . GLU B 1 84 ? -7.844 16.828 -9.383 1 48.56 84 GLU B CA 1
ATOM 1861 C C . GLU B 1 84 ? -8.211 17.562 -8.102 1 48.56 84 GLU B C 1
ATOM 1863 O O . GLU B 1 84 ? -9.062 18.469 -8.109 1 48.56 84 GLU B O 1
ATOM 1868 N N . LYS B 1 85 ? -8.5 16.75 -7.109 1 56.12 85 LYS B N 1
ATOM 1869 C CA . LYS B 1 85 ? -8.75 17.672 -6 1 56.12 85 LYS B CA 1
ATOM 1870 C C . LYS B 1 85 ? -7.715 18.797 -5.977 1 56.12 85 LYS B C 1
ATOM 1872 O O . LYS B 1 85 ? -6.539 18.578 -6.277 1 56.12 85 LYS B O 1
ATOM 1877 N N . LYS B 1 86 ? -8.141 19.938 -6.105 1 66.44 86 LYS B N 1
ATOM 1878 C CA . LYS B 1 86 ? -7.512 21.25 -6.055 1 66.44 86 LYS B CA 1
ATOM 1879 C C . LYS B 1 86 ? -6.625 21.391 -4.82 1 66.44 86 LYS B C 1
ATOM 1881 O O . LYS B 1 86 ? -6.965 20.891 -3.744 1 66.44 86 LYS B O 1
ATOM 1886 N N . GLY B 1 87 ? -5.367 21.344 -5 1 86.19 87 GLY B N 1
ATOM 1887 C CA . GLY B 1 87 ? -4.445 21.719 -3.939 1 86.19 87 GLY B CA 1
ATOM 1888 C C . GLY B 1 87 ? -2.988 21.531 -4.324 1 86.19 87 GLY B C 1
ATOM 1889 O O . GLY B 1 87 ? -2.686 21 -5.391 1 86.19 87 GLY B O 1
ATOM 1890 N N . GLU B 1 88 ? -2.189 22.109 -3.59 1 92.06 88 GLU B N 1
ATOM 1891 C CA . GLU B 1 88 ? -0.744 22.016 -3.768 1 92.06 88 GLU B CA 1
ATOM 1892 C C . GLU B 1 88 ? -0.16 20.844 -2.998 1 92.06 88 GLU B C 1
ATOM 1894 O O . GLU B 1 88 ? -0.329 20.75 -1.78 1 92.06 88 GLU B O 1
ATOM 1899 N N . TYR B 1 89 ? 0.515 19.953 -3.74 1 92.19 89 TYR B N 1
ATOM 1900 C CA . TYR B 1 89 ? 1.183 18.844 -3.072 1 92.19 89 TYR B CA 1
ATOM 1901 C C . TYR B 1 89 ? 2.455 19.312 -2.375 1 92.19 89 TYR B C 1
ATOM 1903 O O . TYR B 1 89 ? 3.416 19.719 -3.031 1 92.19 89 TYR B O 1
ATOM 1911 N N . LEU B 1 90 ? 2.359 19.219 -1.096 1 93.56 90 LEU B N 1
ATOM 1912 C CA . LEU B 1 90 ? 3.562 19.516 -0.322 1 93.56 90 LEU B CA 1
ATOM 1913 C C . LEU B 1 90 ? 4.48 18.297 -0.27 1 93.56 90 LEU B C 1
ATOM 1915 O O . LEU B 1 90 ? 5.695 18.438 -0.128 1 93.56 90 LEU B O 1
ATOM 1919 N N . ARG B 1 91 ? 3.922 17.094 -0.296 1 91.69 91 ARG B N 1
ATOM 1920 C CA . ARG B 1 91 ? 4.578 15.797 -0.369 1 91.69 91 ARG B CA 1
ATOM 1921 C C . ARG B 1 91 ? 3.75 14.812 -1.189 1 91.69 91 ARG B C 1
ATOM 1923 O O . ARG B 1 91 ? 2.533 14.711 -1.012 1 91.69 91 ARG B O 1
ATOM 1930 N N . ARG B 1 92 ? 4.402 14.086 -2.096 1 89.44 92 ARG B N 1
ATOM 1931 C CA . ARG B 1 92 ? 3.715 13.141 -2.969 1 89.44 92 ARG B CA 1
ATOM 1932 C C . ARG B 1 92 ? 4.48 11.82 -3.053 1 89.44 92 ARG B C 1
ATOM 1934 O O . ARG B 1 92 ? 5.508 11.742 -3.729 1 89.44 92 ARG B O 1
ATOM 1941 N N . GLU B 1 93 ? 3.902 10.828 -2.328 1 87.5 93 GLU B N 1
ATOM 1942 C CA . GLU B 1 93 ? 4.582 9.531 -2.318 1 87.5 93 GLU B CA 1
ATOM 1943 C C . GLU B 1 93 ? 3.705 8.445 -2.936 1 87.5 93 GLU B C 1
ATOM 1945 O O . GLU B 1 93 ? 4.199 7.387 -3.318 1 87.5 93 GLU B O 1
ATOM 1950 N N . ARG B 1 94 ? 2.357 8.664 -2.93 1 87.88 94 ARG B N 1
ATOM 1951 C CA . ARG B 1 94 ? 1.431 7.629 -3.381 1 87.88 94 ARG B CA 1
ATOM 1952 C C . ARG B 1 94 ? 1.369 7.574 -4.902 1 87.88 94 ARG B C 1
ATOM 1954 O O . ARG B 1 94 ? 1.45 8.609 -5.57 1 87.88 94 ARG B O 1
ATOM 1961 N N . ARG B 1 95 ? 1.325 6.453 -5.293 1 74.88 95 ARG B N 1
ATOM 1962 C CA . ARG B 1 95 ? 1.205 6.277 -6.738 1 74.88 95 ARG B CA 1
ATOM 1963 C C . ARG B 1 95 ? -0.219 5.898 -7.129 1 74.88 95 ARG B C 1
ATOM 1965 O O . ARG B 1 95 ? -0.732 4.863 -6.691 1 74.88 95 ARG B O 1
ATOM 1972 N N . MET B 1 96 ? -0.845 6.984 -7.391 1 70.69 96 MET B N 1
ATOM 1973 C CA . MET B 1 96 ? -2.225 6.77 -7.816 1 70.69 96 MET B CA 1
ATOM 1974 C C . MET B 1 96 ? -2.334 6.805 -9.336 1 70.69 96 MET B C 1
ATOM 1976 O O . MET B 1 96 ? -1.48 7.387 -10.016 1 70.69 96 MET B O 1
ATOM 1980 N N . GLY B 1 97 ? -3.012 5.895 -9.914 1 74.56 97 GLY B N 1
ATOM 1981 C CA . GLY B 1 97 ? -3.254 5.805 -11.344 1 74.56 97 GLY B CA 1
ATOM 1982 C C . GLY B 1 97 ? -3.344 4.375 -11.844 1 74.56 97 GLY B C 1
ATOM 1983 O O . GLY B 1 97 ? -4.164 3.596 -11.359 1 74.56 97 GLY B O 1
ATOM 1984 N N . LYS B 1 98 ? -2.43 4.184 -12.727 1 81.69 98 LYS B N 1
ATOM 1985 C CA . LYS B 1 98 ? -2.391 2.871 -13.359 1 81.69 98 LYS B CA 1
ATOM 1986 C C . LYS B 1 98 ? -1.243 2.027 -12.812 1 81.69 98 LYS B C 1
ATOM 1988 O O . LYS B 1 98 ? -0.137 2.533 -12.609 1 81.69 98 LYS B O 1
ATOM 1993 N N . VAL B 1 99 ? -1.612 0.847 -12.391 1 83.44 99 VAL B N 1
ATOM 1994 C CA . VAL B 1 99 ? -0.566 -0.064 -11.93 1 83.44 99 VAL B CA 1
ATOM 1995 C C . VAL B 1 99 ? -0.65 -1.375 -12.711 1 83.44 99 VAL B C 1
ATOM 1997 O O . VAL B 1 99 ? -1.724 -1.757 -13.18 1 83.44 99 VAL B O 1
ATOM 2000 N N . TYR B 1 100 ? 0.499 -1.973 -12.812 1 88.88 100 TYR B N 1
ATOM 2001 C CA . TYR B 1 100 ? 0.625 -3.203 -13.586 1 88.88 100 TYR B CA 1
ATOM 2002 C C . TYR B 1 100 ? 1.728 -4.09 -13.023 1 88.88 100 TYR B C 1
ATOM 2004 O O . TYR B 1 100 ? 2.803 -3.605 -12.664 1 88.88 100 TYR B O 1
ATOM 2012 N N . ARG B 1 101 ? 1.372 -5.402 -12.844 1 92.12 101 ARG B N 1
ATOM 2013 C CA . ARG B 1 101 ? 2.377 -6.395 -12.477 1 92.12 101 ARG B CA 1
ATOM 2014 C C . ARG B 1 101 ? 2.18 -7.691 -13.258 1 92.12 101 ARG B C 1
ATOM 2016 O O . ARG B 1 101 ? 1.047 -8.141 -13.445 1 92.12 101 ARG B O 1
ATOM 2023 N N . ARG B 1 102 ? 3.234 -8.195 -13.719 1 92.44 102 ARG B N 1
ATOM 2024 C CA . ARG B 1 102 ? 3.293 -9.547 -14.25 1 92.44 102 ARG B CA 1
ATOM 2025 C C . ARG B 1 102 ? 4.102 -10.461 -13.336 1 92.44 102 ARG B C 1
ATOM 2027 O O . ARG B 1 102 ? 5.293 -10.234 -13.117 1 92.44 102 ARG B O 1
ATOM 2034 N N . ILE B 1 103 ? 3.492 -11.508 -12.906 1 93.62 103 ILE B N 1
ATOM 2035 C CA . ILE B 1 103 ? 4.086 -12.344 -11.859 1 93.62 103 ILE B CA 1
ATOM 2036 C C . ILE B 1 103 ? 4.297 -13.758 -12.398 1 93.62 103 ILE B C 1
ATOM 2038 O O . ILE B 1 103 ? 3.342 -14.43 -12.789 1 93.62 103 ILE B O 1
ATOM 2042 N N . ALA B 1 104 ? 5.477 -14.18 -12.383 1 92.56 104 ALA B N 1
ATOM 2043 C CA . ALA B 1 104 ? 5.785 -15.555 -12.773 1 92.56 104 ALA B CA 1
ATOM 2044 C C . ALA B 1 104 ? 5.316 -16.547 -11.711 1 92.56 104 ALA B C 1
ATOM 2046 O O . ALA B 1 104 ? 5.512 -16.328 -10.516 1 92.56 104 ALA B O 1
ATOM 2047 N N . LEU B 1 105 ? 4.707 -17.594 -12.164 1 95.81 105 LEU B N 1
ATOM 2048 C CA . LEU B 1 105 ? 4.207 -18.625 -11.258 1 95.81 105 LEU B CA 1
ATOM 2049 C C . LEU B 1 105 ? 4.789 -19.984 -11.609 1 95.81 105 LEU B C 1
ATOM 2051 O O . LEU B 1 105 ? 5.219 -20.219 -12.742 1 95.81 105 LEU B O 1
ATOM 2055 N N . PRO B 1 106 ? 4.828 -20.812 -10.641 1 92.94 106 PRO B N 1
ATOM 2056 C CA . PRO B 1 106 ? 5.273 -22.172 -10.945 1 92.94 106 PRO B CA 1
ATOM 2057 C C . PRO B 1 106 ? 4.328 -22.906 -11.891 1 92.94 106 PRO B C 1
ATOM 2059 O O . PRO B 1 106 ? 3.168 -22.516 -12.039 1 92.94 106 PRO B O 1
ATOM 2062 N N . ALA B 1 107 ? 4.895 -24.016 -12.453 1 90.38 107 ALA B N 1
ATOM 2063 C CA . ALA B 1 107 ? 4.066 -24.844 -13.32 1 90.38 107 ALA B CA 1
ATOM 2064 C C . ALA B 1 107 ? 3.131 -25.734 -12.508 1 90.38 107 ALA B C 1
ATOM 2066 O O . ALA B 1 107 ? 3.299 -25.859 -11.289 1 90.38 107 ALA B O 1
ATOM 2067 N N . GLY B 1 108 ? 2.066 -26.312 -13.195 1 93.75 108 GLY B N 1
ATOM 2068 C CA . GLY B 1 108 ? 1.2 -27.312 -12.586 1 93.75 108 GLY B CA 1
ATOM 2069 C C . GLY B 1 108 ? 0.079 -26.703 -11.766 1 93.75 108 GLY B C 1
ATOM 2070 O O . GLY B 1 108 ? -0.327 -27.266 -10.75 1 93.75 108 GLY B O 1
ATOM 2071 N N . LEU B 1 109 ? -0.283 -25.547 -12.18 1 96.25 109 LEU B N 1
ATOM 2072 C CA . LEU B 1 109 ? -1.364 -24.891 -11.453 1 96.25 109 LEU B CA 1
ATOM 2073 C C . LEU B 1 109 ? -2.695 -25.078 -12.172 1 96.25 109 LEU B C 1
ATOM 2075 O O . LEU B 1 109 ? -2.742 -25.125 -13.406 1 96.25 109 LEU B O 1
ATOM 2079 N N . ASP B 1 110 ? -3.746 -25.219 -11.383 1 96.12 110 ASP B N 1
ATOM 2080 C CA . ASP B 1 110 ? -5.102 -25.312 -11.922 1 96.12 110 ASP B CA 1
ATOM 2081 C C . ASP B 1 110 ? -5.734 -23.938 -12.047 1 96.12 110 ASP B C 1
ATOM 2083 O O . ASP B 1 110 ? -6.484 -23.5 -11.164 1 96.12 110 ASP B O 1
ATOM 2087 N N . ILE B 1 111 ? -5.582 -23.266 -13.156 1 94.69 111 ILE B N 1
ATOM 2088 C CA . ILE B 1 111 ? -5.973 -21.859 -13.344 1 94.69 111 ILE B CA 1
ATOM 2089 C C . ILE B 1 111 ? -7.492 -21.766 -13.453 1 94.69 111 ILE B C 1
ATOM 2091 O O . ILE B 1 111 ? -8.062 -20.688 -13.297 1 94.69 111 ILE B O 1
ATOM 2095 N N . ASP B 1 112 ? -8.164 -22.875 -13.75 1 94.94 112 ASP B N 1
ATOM 2096 C CA . ASP B 1 112 ? -9.617 -22.875 -13.867 1 94.94 112 ASP B CA 1
ATOM 2097 C C . ASP B 1 112 ? -10.273 -22.812 -12.484 1 94.94 112 ASP B C 1
ATOM 2099 O O . ASP B 1 112 ? -11.461 -22.5 -12.375 1 94.94 112 ASP B O 1
ATOM 2103 N N . ALA B 1 113 ? -9.508 -23.094 -11.5 1 96.56 113 ALA B N 1
ATOM 2104 C CA . ALA B 1 113 ? -10.062 -23.109 -10.148 1 96.56 113 ALA B CA 1
ATOM 2105 C C . ALA B 1 113 ? -9.539 -21.938 -9.328 1 96.56 113 ALA B C 1
ATOM 2107 O O . ALA B 1 113 ? -9.555 -21.984 -8.094 1 96.56 113 ALA B O 1
ATOM 2108 N N . VAL B 1 114 ? -9.102 -20.969 -9.984 1 97.44 114 VAL B N 1
ATOM 2109 C CA . VAL B 1 114 ? -8.516 -19.797 -9.32 1 97.44 114 VAL B CA 1
ATOM 2110 C C . VAL B 1 114 ? -9.602 -19.031 -8.578 1 97.44 114 VAL B C 1
ATOM 2112 O O . VAL B 1 114 ? -10.727 -18.906 -9.062 1 97.44 114 VAL B O 1
ATOM 2115 N N . LYS B 1 115 ? -9.242 -18.5 -7.406 1 97.81 115 LYS B N 1
ATOM 2116 C CA . LYS B 1 115 ? -10.117 -17.625 -6.641 1 97.81 115 LYS B CA 1
ATOM 2117 C C . LYS B 1 115 ? -9.406 -16.312 -6.289 1 97.81 115 LYS B C 1
ATOM 2119 O O . LYS B 1 115 ? -8.211 -16.312 -5.98 1 97.81 115 LYS B O 1
ATOM 2124 N N . ALA B 1 116 ? -10.234 -15.266 -6.348 1 97.69 116 ALA B N 1
ATOM 2125 C CA . ALA B 1 116 ? -9.68 -13.953 -6.004 1 97.69 116 ALA B CA 1
ATOM 2126 C C . ALA B 1 116 ? -10.609 -13.195 -5.066 1 97.69 116 ALA B C 1
ATOM 2128 O O . ALA B 1 116 ? -11.836 -13.234 -5.223 1 97.69 116 ALA B O 1
ATOM 2129 N N . LYS B 1 117 ? -10.023 -12.57 -4.121 1 97.38 117 LYS B N 1
ATOM 2130 C CA . LYS B 1 117 ? -10.734 -11.695 -3.193 1 97.38 117 LYS B CA 1
ATOM 2131 C C . LYS B 1 117 ? -10.016 -10.359 -3.031 1 97.38 117 LYS B C 1
ATOM 2133 O O . LYS B 1 117 ? -8.781 -10.312 -3.023 1 97.38 117 LYS B O 1
ATOM 2138 N N . TYR B 1 118 ? -10.781 -9.336 -2.969 1 96.12 118 TYR B N 1
ATOM 2139 C CA . TYR B 1 118 ? -10.25 -7.996 -2.752 1 96.12 118 TYR B CA 1
ATOM 2140 C C . TYR B 1 118 ? -10.922 -7.328 -1.56 1 96.12 118 TYR B C 1
ATOM 2142 O O . TYR B 1 118 ? -12.125 -7.047 -1.597 1 96.12 118 TYR B O 1
ATOM 2150 N N . ASN B 1 119 ? -10.078 -7.117 -0.497 1 94.81 119 ASN B N 1
ATOM 2151 C CA . ASN B 1 119 ? -10.602 -6.547 0.742 1 94.81 119 ASN B CA 1
ATOM 2152 C C . ASN B 1 119 ? -9.594 -5.59 1.381 1 94.81 119 ASN B C 1
ATOM 2154 O O . ASN B 1 119 ? -8.414 -5.918 1.514 1 94.81 119 ASN B O 1
ATOM 2158 N N . ASN B 1 120 ? -10.07 -4.367 1.684 1 93.56 120 ASN B N 1
ATOM 2159 C CA . ASN B 1 120 ? -9.281 -3.406 2.445 1 93.56 120 ASN B CA 1
ATOM 2160 C C . ASN B 1 120 ? -7.949 -3.111 1.765 1 93.56 120 ASN B C 1
ATOM 2162 O O . ASN B 1 120 ? -6.906 -3.104 2.416 1 93.56 120 ASN B O 1
ATOM 2166 N N . GLY B 1 121 ? -8.055 -2.986 0.475 1 93.88 121 GLY B N 1
ATOM 2167 C CA . GLY B 1 121 ? -6.91 -2.578 -0.321 1 93.88 121 GLY B CA 1
ATOM 2168 C C . GLY B 1 121 ? -5.93 -3.707 -0.578 1 93.88 121 GLY B C 1
ATOM 2169 O O . GLY B 1 121 ? -4.797 -3.467 -0.996 1 93.88 121 GLY B O 1
ATOM 2170 N N . VAL B 1 122 ? -6.383 -4.93 -0.24 1 95.25 122 VAL B N 1
ATOM 2171 C CA . VAL B 1 122 ? -5.52 -6.09 -0.445 1 95.25 122 VAL B CA 1
ATOM 2172 C C . VAL B 1 122 ? -6.195 -7.078 -1.392 1 95.25 122 VAL B C 1
ATOM 2174 O O . VAL B 1 122 ? -7.336 -7.488 -1.16 1 95.25 122 VAL B O 1
ATOM 2177 N N . LEU B 1 123 ? -5.48 -7.449 -2.434 1 96.94 123 LEU B N 1
ATOM 2178 C CA . LEU B 1 123 ? -5.926 -8.477 -3.365 1 96.94 123 LEU B CA 1
ATOM 2179 C C . LEU B 1 123 ? -5.281 -9.82 -3.043 1 96.94 123 LEU B C 1
ATOM 2181 O O . LEU B 1 123 ? -4.059 -9.914 -2.934 1 96.94 123 LEU B O 1
ATOM 2185 N N . GLU B 1 124 ? -6.129 -10.773 -2.842 1 97.38 124 GLU B N 1
ATOM 2186 C CA . GLU B 1 124 ? -5.637 -12.125 -2.607 1 97.38 124 GLU B CA 1
ATOM 2187 C C . GLU B 1 124 ? -6.113 -13.086 -3.695 1 97.38 124 GLU B C 1
ATOM 2189 O O . GLU B 1 124 ? -7.312 -13.188 -3.959 1 97.38 124 GLU B O 1
ATOM 2194 N N . ILE B 1 125 ? -5.191 -13.758 -4.324 1 98.12 125 ILE B N 1
ATOM 2195 C CA . ILE B 1 125 ? -5.488 -14.734 -5.367 1 98.12 125 ILE B CA 1
ATOM 2196 C C . ILE B 1 125 ? -4.957 -16.109 -4.957 1 98.12 125 ILE B C 1
ATOM 2198 O O . ILE B 1 125 ? -3.789 -16.234 -4.586 1 98.12 125 ILE B O 1
ATOM 2202 N N . THR B 1 126 ? -5.754 -17.109 -5.004 1 97.88 126 THR B N 1
ATOM 2203 C CA . THR B 1 126 ? -5.359 -18.469 -4.684 1 97.88 126 THR B CA 1
ATOM 2204 C C . THR B 1 126 ? -5.523 -19.375 -5.898 1 97.88 126 THR B C 1
ATOM 2206 O O . THR B 1 126 ? -6.57 -19.375 -6.551 1 97.88 126 THR B O 1
ATOM 2209 N N . ILE B 1 127 ? -4.52 -20.125 -6.172 1 98.12 127 ILE B N 1
ATOM 2210 C CA . ILE B 1 127 ? -4.5 -21.016 -7.328 1 98.12 127 ILE B CA 1
ATOM 2211 C C . ILE B 1 127 ? -4.102 -22.422 -6.891 1 98.12 127 ILE B C 1
ATOM 2213 O O . ILE B 1 127 ? -2.947 -22.672 -6.531 1 98.12 127 ILE B O 1
ATOM 2217 N N . PRO B 1 128 ? -4.992 -23.344 -7.012 1 97.81 128 PRO B N 1
ATOM 2218 C CA . PRO B 1 128 ? -4.656 -24.719 -6.641 1 97.81 128 PRO B CA 1
ATOM 2219 C C . PRO B 1 128 ? -3.643 -25.359 -7.59 1 97.81 128 PRO B C 1
ATOM 2221 O O . PRO B 1 128 ? -3.584 -25 -8.766 1 97.81 128 PRO B O 1
ATOM 2224 N N . LYS B 1 129 ? -2.842 -26.219 -7.027 1 96.31 129 LYS B N 1
ATOM 2225 C CA . LYS B 1 129 ? -1.973 -27.047 -7.863 1 96.31 129 LYS B CA 1
ATOM 2226 C C . LYS B 1 129 ? -2.744 -28.203 -8.484 1 96.31 129 LYS B C 1
ATOM 2228 O O . LYS B 1 129 ? -3.693 -28.719 -7.883 1 96.31 129 LYS B O 1
ATOM 2233 N N . LEU B 1 130 ? -2.271 -28.578 -9.641 1 94.19 130 LEU B N 1
ATOM 2234 C CA . LEU B 1 130 ? -2.891 -29.75 -10.273 1 94.19 130 LEU B CA 1
ATOM 2235 C C . LEU B 1 130 ? -2.514 -31.031 -9.539 1 94.19 130 LEU B C 1
ATOM 2237 O O . LEU B 1 130 ? -1.374 -31.188 -9.094 1 94.19 130 LEU B O 1
ATOM 2241 N N . LYS B 1 131 ? -3.525 -31.906 -9.242 1 83.69 131 LYS B N 1
ATOM 2242 C CA . LYS B 1 131 ? -3.254 -33.188 -8.609 1 83.69 131 LYS B CA 1
ATOM 2243 C C . LYS B 1 131 ? -2.557 -34.156 -9.578 1 83.69 131 LYS B C 1
ATOM 2245 O O . LYS B 1 131 ? -2.885 -34.188 -10.766 1 83.69 131 LYS B O 1
ATOM 2250 N N . LYS B 1 132 ? -1.245 -34.469 -9.336 1 69.44 132 LYS B N 1
ATOM 2251 C CA . LYS B 1 132 ? -0.563 -35.469 -10.148 1 69.44 132 LYS B CA 1
ATOM 2252 C C . LYS B 1 132 ? -1.228 -36.844 -10 1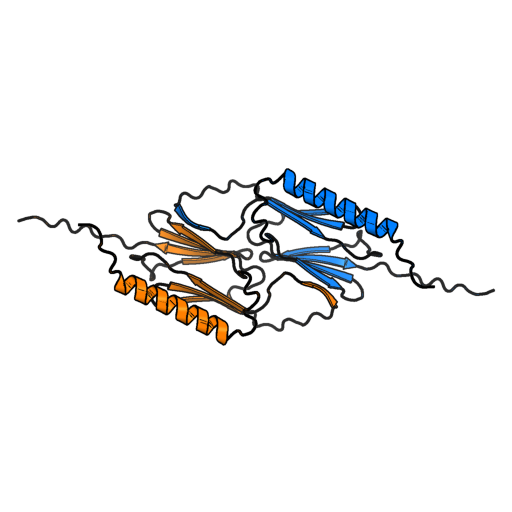 69.44 132 LYS B C 1
ATOM 2254 O O . LYS B 1 132 ? -1.46 -37.312 -8.891 1 69.44 132 LYS B O 1
ATOM 2259 N N . ASP B 1 133 ? -2.137 -37.125 -10.797 1 57.62 133 ASP B N 1
ATOM 2260 C CA . ASP B 1 133 ? -2.621 -38.5 -10.82 1 57.62 133 ASP B CA 1
ATOM 2261 C C . ASP B 1 133 ? -1.46 -39.469 -10.867 1 57.62 133 ASP B C 1
ATOM 2263 O O . ASP B 1 133 ? -0.592 -39.406 -11.734 1 57.62 133 ASP B O 1
ATOM 2267 N N . ARG B 1 134 ? -0.919 -39.75 -9.734 1 55.28 134 ARG B N 1
ATOM 2268 C CA . ARG B 1 134 ? 0.035 -40.875 -9.75 1 55.28 134 ARG B CA 1
ATOM 2269 C C . ARG B 1 134 ? -0.534 -42.062 -10.484 1 55.28 134 ARG B C 1
ATOM 2271 O O . ARG B 1 134 ? -1.56 -42.625 -10.086 1 55.28 134 ARG B O 1
ATOM 2278 N N . LYS B 1 135 ? -0.384 -42.031 -11.695 1 57.22 135 LYS B N 1
ATOM 2279 C CA . LYS B 1 135 ? -0.753 -43.25 -12.406 1 57.22 135 LYS B CA 1
ATOM 2280 C C . LYS B 1 135 ? 0.112 -44.438 -11.961 1 57.22 135 LYS B C 1
ATOM 2282 O O . LYS B 1 135 ? 1.341 -44.375 -12.039 1 57.22 135 LYS B O 1
ATOM 2287 N N . ALA B 1 136 ? -0.409 -45.125 -11.031 1 56.5 136 ALA B N 1
ATOM 2288 C CA . ALA B 1 136 ? 0.234 -46.375 -10.695 1 56.5 136 ALA B CA 1
ATOM 2289 C C . ALA B 1 136 ? 0.444 -47.25 -11.945 1 56.5 136 ALA B C 1
ATOM 2291 O O . ALA B 1 136 ? -0.501 -47.5 -12.688 1 56.5 136 ALA B O 1
ATOM 2292 N N . VAL B 1 137 ? 1.496 -46.938 -12.484 1 59.19 137 VAL B N 1
ATOM 2293 C CA . VAL B 1 137 ? 1.764 -47.844 -13.602 1 59.19 137 VAL B CA 1
ATOM 2294 C C . VAL B 1 137 ? 1.923 -49.281 -13.086 1 59.19 137 VAL B C 1
ATOM 2296 O O . VAL B 1 137 ? 2.779 -49.531 -12.234 1 59.19 137 VAL B O 1
ATOM 2299 N N . GLN B 1 138 ? 0.905 -49.969 -13.125 1 56.34 138 GLN B N 1
ATOM 2300 C CA . GLN B 1 138 ? 1.012 -51.375 -12.836 1 56.34 138 GLN B CA 1
ATOM 2301 C C . GLN B 1 138 ? 1.996 -52.062 -13.781 1 56.34 138 GLN B C 1
ATOM 2303 O O . GLN B 1 138 ? 1.938 -51.875 -14.992 1 56.34 138 GLN B O 1
ATOM 2308 N N . ILE B 1 139 ? 3.105 -52.188 -13.266 1 63.03 139 ILE B N 1
ATOM 2309 C CA . ILE B 1 139 ? 4.012 -53 -14.055 1 63.03 139 ILE B CA 1
ATOM 2310 C C . ILE B 1 139 ? 3.379 -54.375 -14.297 1 63.03 139 ILE B C 1
ATOM 2312 O O . ILE B 1 139 ? 2.859 -55 -13.367 1 63.03 139 ILE B O 1
ATOM 2316 N N . GLU B 1 140 ? 2.855 -54.531 -15.461 1 56.38 140 GLU B N 1
ATOM 2317 C CA . GLU B 1 140 ? 2.52 -55.906 -15.789 1 56.38 140 GLU B CA 1
ATOM 2318 C C . GLU B 1 140 ? 3.756 -56.781 -15.75 1 56.38 140 GLU B C 1
ATOM 2320 O O . GLU B 1 140 ? 4.859 -56.344 -16.078 1 56.38 140 GLU B O 1
#

Solvent-accessible surface area (backbone atoms only — not comparable to full-atom values): 16253 Å² total; per-residue (Å²): 134,76,85,73,73,53,62,65,58,51,48,51,52,48,48,52,48,47,49,48,50,48,50,52,40,61,76,38,69,82,44,78,75,65,60,81,79,56,35,40,28,33,30,41,48,83,60,28,38,37,37,38,33,46,44,48,70,57,53,78,87,29,52,46,75,50,76,55,96,70,19,43,34,44,36,35,41,68,78,69,70,71,63,72,67,74,53,49,72,79,37,82,54,58,81,78,56,75,48,78,48,77,40,83,55,75,85,60,58,32,74,90,64,50,44,74,47,78,54,40,11,27,36,38,36,40,31,34,45,52,79,74,74,76,71,76,70,72,77,124,134,75,86,73,73,53,64,65,58,50,48,50,51,48,48,52,50,47,51,48,50,49,50,51,39,61,77,37,68,81,43,80,73,62,59,81,78,55,35,42,29,33,30,40,48,84,60,27,39,38,37,39,32,46,45,49,70,58,54,77,88,29,50,46,76,50,76,54,98,70,19,44,34,43,35,36,40,69,76,70,72,72,63,72,68,74,54,48,72,78,39,82,53,59,80,80,55,76,48,76,49,77,41,84,56,75,84,60,58,31,74,90,64,49,45,75,48,78,53,39,10,27,38,40,35,39,32,34,45,53,81,75,75,74,70,74,70,72,78,123

pLDDT: mean 78.94, std 18.92, range [34.97, 98.19]

Secondary structure (DSSP, 8-state):
------HHHHHHHHHHHHHHHHHHHHHSTTGGG---SS-EEEEE-SSEEEEEEE-TT--GGGEEEEEETTEEEEEEE--S-----S-EEEEE----SEEEEEEE--SSB-GGG-EEEEETTEEEEEEEBP----------/------HHHHHHHHHHHHHHHHHHHHHSTTGGG---SS-EEEEE-SSEEEEEEE-TT--GGGEEEEEETTEEEEEEE--S-----S-EEEEE----SEEEEEEE--SSB-GGG-EEEEETTEEEEEEEBP----------

Radius of gyration: 24.36 Å; Cα contacts (8 Å, |Δi|>4): 406; chains: 2; bounding box: 33×111×42 Å

InterPro domains:
  IPR002068 Alpha crystallin/Hsp20 domain [PF00011] (42-138)
  IPR002068 Alpha crystallin/Hsp20 domain [PS01031] (31-140)
  IPR008978 HSP20-like chaperone [G3DSA:2.60.40.790] (2-140)
  IPR008978 HSP20-like chaperone [SSF49764] (7-135)
  IPR044587 Heat shock protein 21-like [PTHR46733] (5-139)